Protein AF-A0A0W0WXF6-F1 (afdb_monomer)

Secondary structure (DSSP, 8-state):
--HHHHHHHHHHHHHHH-TT-HHHHHHHHHHHHHHHIIIIIIS---SHHHHHHHHHHHHHTTTGGG--EEHHHHHHHHHHHHHHHT-SSHHHHHHHHHHHHHHHHTGGGSEE-HHHHHHHHHHHHHHHHHHHHHHHT-HHHHHHHHHHHHHHHHHHHHHHTS-HHHHHHHHHHHHHHHHHHHHHTHHHHTTSHHHHHHHHHHHHHHHHHHHHTTHHHHHHHHHHTTTS---------HHHHHHHHHHHHHHHTTSS----------

Radius of gyration: 34.68 Å; Cα contacts (8 Å, |Δi|>4): 228; chains: 1; bounding box: 53×99×107 Å

Nearest PDB structures (foldseek):
  6r01-assembly1_A  TM=5.038E-01  e=4.519E+00  Streptomyces lividans 1326
  6qyb-assembly1_A  TM=5.119E-01  e=8.122E+00  Streptomyces lividans 1326

Structure (mmCIF, N/CA/C/O backbone):
data_AF-A0A0W0WXF6-F1
#
_entry.id   AF-A0A0W0WXF6-F1
#
loop_
_atom_site.group_PDB
_atom_site.id
_atom_site.type_symbol
_atom_site.label_atom_id
_atom_site.label_alt_id
_atom_site.label_comp_id
_atom_site.label_asym_id
_atom_site.label_entity_id
_atom_site.label_seq_id
_atom_site.pdbx_PDB_ins_code
_atom_site.Cartn_x
_atom_site.Cartn_y
_atom_site.Cartn_z
_atom_site.occupancy
_atom_site.B_iso_or_equiv
_atom_site.auth_seq_id
_atom_site.auth_comp_id
_atom_site.auth_asym_id
_atom_site.auth_atom_id
_atom_site.pdbx_PDB_model_num
ATOM 1 N N . MET A 1 1 ? -0.697 -18.182 -9.211 1.00 51.19 1 MET A N 1
ATOM 2 C CA . MET A 1 1 ? 0.167 -17.028 -9.551 1.00 51.19 1 MET A CA 1
ATOM 3 C C . MET A 1 1 ? 1.591 -17.537 -9.704 1.00 51.19 1 MET A C 1
ATOM 5 O O . MET A 1 1 ? 1.958 -18.431 -8.949 1.00 51.19 1 MET A O 1
ATOM 9 N N . SER A 1 2 ? 2.362 -17.043 -10.679 1.00 68.75 2 SER A N 1
ATOM 10 C CA . SER A 1 2 ? 3.790 -17.381 -10.789 1.00 68.75 2 SER A CA 1
ATOM 11 C C . SER A 1 2 ? 4.546 -16.851 -9.564 1.00 68.75 2 SER A C 1
ATOM 13 O O . SER A 1 2 ? 4.161 -15.825 -9.001 1.00 68.75 2 SER A O 1
ATOM 15 N N . ASN A 1 3 ? 5.615 -17.534 -9.141 1.00 86.31 3 ASN A N 1
ATOM 16 C CA . ASN A 1 3 ? 6.410 -17.105 -7.982 1.00 86.31 3 ASN A CA 1
ATOM 17 C C . ASN A 1 3 ? 6.944 -15.665 -8.161 1.00 86.31 3 ASN A C 1
ATOM 19 O O . ASN A 1 3 ? 6.879 -14.854 -7.246 1.00 86.31 3 ASN A O 1
ATOM 23 N N . LEU A 1 4 ? 7.340 -15.306 -9.387 1.00 92.25 4 LEU A N 1
ATOM 24 C CA . LEU A 1 4 ? 7.800 -13.960 -9.748 1.00 92.25 4 LEU A CA 1
ATOM 25 C C . LEU A 1 4 ? 6.736 -12.870 -9.552 1.00 92.25 4 LEU A C 1
ATOM 27 O O . LEU A 1 4 ? 7.051 -11.794 -9.049 1.00 92.25 4 LEU A O 1
ATOM 31 N N . ALA A 1 5 ? 5.479 -13.137 -9.920 1.00 90.88 5 ALA A N 1
ATOM 32 C CA . ALA A 1 5 ? 4.394 -12.171 -9.747 1.00 90.88 5 ALA A CA 1
ATOM 33 C C . ALA A 1 5 ? 4.135 -11.877 -8.260 1.00 90.88 5 ALA A C 1
ATOM 35 O O . ALA A 1 5 ? 3.933 -10.729 -7.860 1.00 90.88 5 ALA A O 1
ATOM 36 N N . TYR A 1 6 ? 4.187 -12.920 -7.429 1.00 89.44 6 TYR A N 1
ATOM 37 C CA . TYR A 1 6 ? 4.045 -12.785 -5.984 1.00 89.44 6 TYR A CA 1
ATOM 38 C C . TYR A 1 6 ? 5.219 -12.016 -5.360 1.00 89.44 6 TYR A C 1
ATOM 40 O O . TYR A 1 6 ? 4.990 -11.070 -4.608 1.00 89.44 6 TYR A O 1
ATOM 48 N N . GLU A 1 7 ? 6.460 -12.376 -5.709 1.00 92.44 7 GLU A N 1
ATOM 49 C CA . GLU A 1 7 ? 7.675 -11.698 -5.233 1.00 92.44 7 GLU A CA 1
ATOM 50 C C . GLU A 1 7 ? 7.675 -10.208 -5.596 1.00 92.44 7 GLU A C 1
ATOM 52 O O . GLU A 1 7 ? 7.939 -9.361 -4.741 1.00 92.44 7 GLU A O 1
ATOM 57 N N . PHE A 1 8 ? 7.319 -9.874 -6.839 1.00 95.69 8 PHE A N 1
ATOM 58 C CA . PHE A 1 8 ? 7.225 -8.487 -7.285 1.00 95.69 8 PHE A CA 1
ATOM 59 C C . PHE A 1 8 ? 6.164 -7.706 -6.515 1.00 95.69 8 PHE A C 1
ATOM 61 O O . PHE A 1 8 ? 6.446 -6.619 -6.013 1.00 95.69 8 PHE A O 1
ATOM 68 N N . ARG A 1 9 ? 4.953 -8.260 -6.383 1.00 93.44 9 ARG A N 1
ATOM 69 C CA . ARG A 1 9 ? 3.866 -7.597 -5.654 1.00 93.44 9 ARG A CA 1
ATOM 70 C C . ARG A 1 9 ? 4.252 -7.331 -4.197 1.00 93.44 9 ARG A C 1
ATOM 72 O O . ARG A 1 9 ? 4.035 -6.224 -3.715 1.00 93.44 9 ARG A O 1
ATOM 79 N N . GLN A 1 10 ? 4.835 -8.318 -3.519 1.00 91.25 10 GLN A N 1
ATOM 80 C CA . GLN A 1 10 ? 5.312 -8.188 -2.139 1.00 91.25 10 GLN A CA 1
ATOM 81 C C . GLN A 1 10 ? 6.358 -7.078 -2.011 1.00 91.25 10 GLN A C 1
ATOM 83 O O . GLN A 1 10 ? 6.214 -6.186 -1.176 1.00 91.25 10 GLN A O 1
ATOM 88 N N . ALA A 1 11 ? 7.378 -7.090 -2.873 1.00 95.06 11 ALA A N 1
ATOM 89 C CA . ALA A 1 11 ? 8.429 -6.080 -2.850 1.00 95.06 11 ALA A CA 1
ATOM 90 C C . ALA A 1 11 ? 7.882 -4.671 -3.134 1.00 95.06 11 ALA A C 1
ATOM 92 O O . ALA A 1 11 ? 8.286 -3.707 -2.485 1.00 95.06 11 ALA A O 1
ATOM 93 N N . LEU A 1 12 ? 6.920 -4.555 -4.055 1.00 95.50 12 LEU A N 1
ATOM 94 C CA . LEU A 1 12 ? 6.242 -3.297 -4.351 1.00 95.50 12 LEU A CA 1
ATOM 95 C C . LEU A 1 12 ? 5.443 -2.791 -3.147 1.00 95.50 12 LEU A C 1
ATOM 97 O O . LEU A 1 12 ? 5.572 -1.626 -2.794 1.00 95.50 12 LEU A O 1
ATOM 101 N N . GLN A 1 13 ? 4.656 -3.643 -2.488 1.00 91.69 13 GLN A N 1
ATOM 102 C CA . GLN A 1 13 ? 3.896 -3.244 -1.298 1.00 91.69 13 GLN A CA 1
ATOM 103 C C . GLN A 1 13 ? 4.816 -2.802 -0.151 1.00 91.69 13 GLN A C 1
ATOM 105 O O . GLN A 1 13 ? 4.539 -1.791 0.492 1.00 91.69 13 GLN A O 1
ATOM 110 N N . SER A 1 14 ? 5.933 -3.502 0.073 1.00 90.81 14 SER A N 1
ATOM 111 C CA . SER A 1 14 ? 6.938 -3.102 1.067 1.00 90.81 14 SER A CA 1
ATOM 112 C C . SER A 1 14 ? 7.573 -1.753 0.728 1.00 90.81 14 SER A C 1
ATOM 114 O O . SER A 1 14 ? 7.711 -0.901 1.602 1.00 90.81 14 SER A O 1
ATOM 116 N N . TYR A 1 15 ? 7.913 -1.522 -0.543 1.00 94.62 15 TYR A N 1
ATOM 117 C CA . TYR A 1 15 ? 8.421 -0.228 -0.999 1.00 94.62 15 TYR A CA 1
ATOM 118 C C . TYR A 1 15 ? 7.406 0.896 -0.809 1.00 94.62 15 TYR A C 1
ATOM 120 O O . TYR A 1 15 ? 7.766 1.942 -0.287 1.00 94.62 15 TYR A O 1
ATOM 128 N N . LEU A 1 16 ? 6.145 0.690 -1.191 1.00 91.75 16 LEU A N 1
ATOM 129 C CA . LEU A 1 16 ? 5.116 1.723 -1.059 1.00 91.75 16 LEU A CA 1
ATOM 130 C C . LEU A 1 16 ? 4.811 2.056 0.410 1.00 91.75 16 LEU A C 1
ATOM 132 O O . LEU A 1 16 ? 4.449 3.188 0.709 1.00 91.75 16 LEU A O 1
ATOM 136 N N . ARG A 1 17 ? 5.013 1.103 1.327 1.00 85.81 17 ARG A N 1
ATOM 137 C CA . ARG A 1 17 ? 4.887 1.334 2.771 1.00 85.81 17 ARG A CA 1
ATOM 138 C C . ARG A 1 17 ? 5.973 2.252 3.324 1.00 85.81 17 ARG A C 1
ATOM 140 O O . ARG A 1 17 ? 5.673 3.158 4.092 1.00 85.81 17 ARG A O 1
ATOM 147 N N . ASP A 1 18 ? 7.230 1.990 2.979 1.00 88.00 18 ASP A N 1
ATOM 148 C CA . ASP A 1 18 ? 8.355 2.843 3.363 1.00 88.00 18 ASP A CA 1
ATOM 149 C C . ASP A 1 18 ? 9.327 2.974 2.193 1.00 88.00 18 ASP A C 1
ATOM 151 O O . ASP A 1 18 ? 10.256 2.177 2.009 1.00 88.00 18 ASP A O 1
ATOM 155 N N . MET A 1 19 ? 9.091 4.023 1.405 1.00 89.19 19 MET A N 1
ATOM 156 C CA . MET A 1 19 ? 9.868 4.336 0.211 1.00 89.19 19 MET A CA 1
ATOM 157 C C . MET A 1 19 ? 11.286 4.810 0.540 1.00 89.19 19 MET A C 1
ATOM 159 O O . MET A 1 19 ? 12.140 4.797 -0.345 1.00 89.19 19 MET A O 1
ATOM 163 N N . ASN A 1 20 ? 11.556 5.230 1.781 1.00 88.94 20 ASN A N 1
ATOM 164 C CA . ASN A 1 20 ? 12.865 5.729 2.208 1.00 88.94 20 ASN A CA 1
ATOM 165 C C . ASN A 1 20 ? 13.765 4.610 2.747 1.00 88.94 20 ASN A C 1
ATOM 167 O O . ASN A 1 20 ? 14.987 4.774 2.840 1.00 88.94 20 ASN A O 1
ATOM 171 N N . GLN A 1 21 ? 13.189 3.452 3.073 1.00 92.81 21 GLN A N 1
ATOM 172 C CA . GLN A 1 21 ? 13.944 2.291 3.510 1.00 92.81 21 GLN A CA 1
ATOM 173 C C . GLN A 1 21 ? 14.720 1.673 2.337 1.00 92.81 21 GLN A C 1
ATOM 175 O O . GLN A 1 21 ? 14.163 1.052 1.430 1.00 92.81 21 GLN A O 1
ATOM 180 N N . LYS A 1 22 ? 16.054 1.789 2.395 1.00 93.38 22 LYS A N 1
ATOM 181 C CA . LYS A 1 22 ? 16.974 1.280 1.360 1.00 93.38 22 LYS A CA 1
ATOM 182 C C . LYS A 1 22 ? 16.784 -0.206 1.043 1.00 93.38 22 LYS A C 1
ATOM 184 O O . LYS A 1 22 ? 16.963 -0.614 -0.100 1.00 93.38 22 LYS A O 1
ATOM 189 N N . GLU A 1 23 ? 16.431 -1.012 2.042 1.00 94.81 23 GLU A N 1
ATOM 190 C CA . GLU A 1 23 ? 16.190 -2.443 1.838 1.00 94.81 23 GLU A CA 1
ATOM 191 C C . GLU A 1 23 ? 14.946 -2.690 0.971 1.00 94.81 23 GLU A C 1
ATOM 193 O O . GLU A 1 23 ? 15.008 -3.499 0.050 1.00 94.81 23 GLU A O 1
ATOM 198 N N . ASN A 1 24 ? 13.860 -1.936 1.169 1.00 94.19 24 ASN A N 1
ATOM 199 C CA . ASN A 1 24 ? 12.648 -2.078 0.357 1.00 94.19 24 ASN A CA 1
ATOM 200 C C . ASN A 1 24 ? 12.903 -1.658 -1.095 1.00 94.19 24 ASN A C 1
ATOM 202 O O . ASN A 1 24 ? 12.497 -2.356 -2.023 1.00 94.19 24 ASN A O 1
ATOM 206 N N . GLN A 1 25 ? 13.648 -0.564 -1.297 1.00 95.12 25 GLN A N 1
ATOM 207 C CA . GLN A 1 25 ? 14.102 -0.142 -2.627 1.00 95.12 25 GLN A CA 1
ATOM 208 C C . GLN A 1 25 ? 14.910 -1.249 -3.317 1.00 95.12 25 GLN A C 1
ATOM 210 O O . GLN A 1 25 ? 14.639 -1.602 -4.464 1.00 95.12 25 GLN A O 1
ATOM 215 N N . ARG A 1 26 ? 15.879 -1.837 -2.606 1.00 95.75 26 ARG A N 1
ATOM 216 C CA . ARG A 1 26 ? 16.721 -2.921 -3.123 1.00 95.75 26 ARG A CA 1
ATOM 217 C C . ARG A 1 26 ? 15.902 -4.164 -3.477 1.00 95.75 26 ARG A C 1
ATOM 219 O O . ARG A 1 26 ? 16.138 -4.760 -4.527 1.00 95.75 26 ARG A O 1
ATOM 226 N N . GLN A 1 27 ? 14.961 -4.567 -2.625 1.00 96.56 27 GLN A N 1
ATOM 227 C CA . GLN A 1 27 ? 14.102 -5.725 -2.882 1.00 96.56 27 GLN A CA 1
ATOM 228 C C . GLN A 1 27 ? 13.201 -5.502 -4.095 1.00 96.56 27 GLN A C 1
ATOM 230 O O . GLN A 1 27 ? 13.069 -6.402 -4.924 1.00 96.56 27 GLN A O 1
ATOM 235 N N . LEU A 1 28 ? 12.646 -4.298 -4.245 1.00 97.31 28 LEU A N 1
ATOM 236 C CA . LEU A 1 28 ? 11.841 -3.941 -5.408 1.00 97.31 28 LEU A CA 1
ATOM 237 C C . LEU A 1 28 ? 12.662 -3.972 -6.699 1.00 97.31 28 LEU A C 1
ATOM 239 O O . LEU A 1 28 ? 12.211 -4.549 -7.688 1.00 97.31 28 LEU A O 1
ATOM 243 N N . VAL A 1 29 ? 13.878 -3.420 -6.690 1.00 97.25 29 VAL A N 1
ATOM 244 C CA . VAL A 1 29 ? 14.800 -3.482 -7.838 1.00 97.25 29 VAL A CA 1
ATOM 245 C C . VAL A 1 29 ? 15.117 -4.928 -8.201 1.00 97.25 29 VAL A C 1
ATOM 247 O O . VAL A 1 29 ? 15.006 -5.306 -9.366 1.00 97.25 29 VAL A O 1
ATOM 250 N N . LEU A 1 30 ? 15.445 -5.763 -7.212 1.00 96.88 30 LEU A N 1
ATOM 251 C CA . LEU A 1 30 ? 15.755 -7.174 -7.436 1.00 96.88 30 LEU A CA 1
ATOM 252 C C . LEU A 1 30 ? 14.561 -7.935 -8.027 1.00 96.88 30 LEU A C 1
ATOM 254 O O . LEU A 1 30 ? 14.724 -8.657 -9.009 1.00 96.88 30 LEU A O 1
ATOM 258 N N . ALA A 1 31 ? 13.367 -7.774 -7.454 1.00 96.81 31 ALA A N 1
ATOM 259 C CA . ALA A 1 31 ? 12.165 -8.449 -7.935 1.00 96.81 31 ALA A CA 1
ATOM 260 C C . ALA A 1 31 ? 11.775 -7.984 -9.349 1.00 96.81 31 ALA A C 1
ATOM 262 O O . ALA A 1 31 ? 11.399 -8.797 -10.192 1.00 96.81 31 ALA A O 1
ATOM 263 N N . SER A 1 32 ? 11.934 -6.690 -9.636 1.00 96.44 32 SER A N 1
ATOM 264 C CA . SER A 1 32 ? 11.698 -6.119 -10.968 1.00 96.44 32 SER A CA 1
ATOM 265 C C . SER A 1 32 ? 12.706 -6.642 -11.996 1.00 96.44 32 SER A C 1
ATOM 267 O O . SER A 1 32 ? 12.325 -7.006 -13.107 1.00 96.44 32 SER A O 1
ATOM 269 N N . TYR A 1 33 ? 13.986 -6.741 -11.620 1.00 96.25 33 TYR A N 1
ATOM 270 C CA . TYR A 1 33 ? 15.028 -7.298 -12.480 1.00 96.25 33 TYR A CA 1
ATOM 271 C C . TYR A 1 33 ? 14.800 -8.782 -12.781 1.00 96.25 33 TYR A C 1
ATOM 273 O O . TYR A 1 33 ? 14.971 -9.189 -13.922 1.00 96.25 33 TYR A O 1
ATOM 281 N N . ARG A 1 34 ? 14.352 -9.589 -11.811 1.00 96.06 34 ARG A N 1
ATOM 282 C CA . ARG A 1 34 ? 14.053 -11.017 -12.041 1.00 96.06 34 ARG A CA 1
ATOM 283 C C . ARG A 1 34 ? 12.992 -11.244 -13.117 1.00 96.06 34 ARG A C 1
ATOM 285 O O . ARG A 1 34 ? 13.086 -12.206 -13.870 1.00 96.06 34 ARG A O 1
ATOM 292 N N . ILE A 1 35 ? 11.999 -10.357 -13.213 1.00 94.88 35 ILE A N 1
ATOM 293 C CA . ILE A 1 35 ? 11.007 -10.405 -14.296 1.00 94.88 35 ILE A CA 1
ATOM 294 C C . ILE A 1 35 ? 11.687 -10.168 -15.651 1.00 94.88 35 ILE A C 1
ATOM 296 O O . ILE A 1 35 ? 11.424 -10.893 -16.607 1.00 94.88 35 ILE A O 1
ATOM 300 N N . TYR A 1 36 ? 12.573 -9.175 -15.732 1.00 93.38 36 TYR A N 1
ATOM 301 C CA . TYR A 1 36 ? 13.342 -8.906 -16.946 1.00 93.38 36 TYR A CA 1
ATOM 302 C C . TYR A 1 36 ? 14.275 -10.073 -17.303 1.00 93.38 36 TYR A C 1
ATOM 304 O O . TYR A 1 36 ? 14.280 -10.529 -18.442 1.00 93.38 36 TYR A O 1
ATOM 312 N N . GLU A 1 37 ? 15.032 -10.584 -16.331 1.00 94.44 37 GLU A N 1
ATOM 313 C CA . GLU A 1 37 ? 15.946 -11.720 -16.488 1.00 94.44 37 GLU A CA 1
ATOM 314 C C . GLU A 1 37 ? 15.213 -12.957 -17.020 1.00 94.44 37 GLU A C 1
ATOM 316 O O . GLU A 1 37 ? 15.687 -13.592 -17.962 1.00 94.44 37 GLU A O 1
ATOM 321 N N . GLU A 1 38 ? 14.022 -13.256 -16.501 1.00 94.06 38 GLU A N 1
ATOM 322 C CA . GLU A 1 38 ? 13.234 -14.401 -16.954 1.00 94.06 38 GLU A CA 1
ATOM 323 C C . GLU A 1 38 ? 12.883 -14.322 -18.447 1.00 94.06 38 GLU A C 1
ATOM 325 O O . GLU A 1 38 ? 13.094 -15.277 -19.195 1.00 94.06 38 GLU A O 1
ATOM 330 N N . PHE A 1 39 ? 12.384 -13.183 -18.920 1.00 92.62 39 PHE A N 1
ATOM 331 C CA . PHE A 1 39 ? 11.933 -13.086 -20.309 1.00 92.62 39 PHE A CA 1
ATOM 332 C C . PHE A 1 39 ? 13.064 -12.759 -21.286 1.00 92.62 39 PHE A C 1
ATOM 334 O O . PHE A 1 39 ? 13.138 -13.337 -22.369 1.00 92.62 39 PHE A O 1
ATOM 341 N N . VAL A 1 40 ? 13.982 -11.873 -20.915 1.00 90.56 40 VAL A N 1
ATOM 342 C CA . VAL A 1 40 ? 15.020 -11.396 -21.836 1.00 90.56 40 VAL A CA 1
ATOM 343 C C . VAL A 1 40 ? 16.243 -12.304 -21.836 1.00 90.56 40 VAL A C 1
ATOM 345 O O . VAL A 1 40 ? 16.784 -12.609 -22.898 1.00 90.56 40 VAL A O 1
ATOM 348 N N . ILE A 1 41 ? 16.672 -12.781 -20.665 1.00 88.44 41 ILE A N 1
ATOM 349 C CA . ILE A 1 41 ? 17.897 -13.581 -20.535 1.00 88.44 41 ILE A CA 1
ATOM 350 C C . ILE A 1 41 ? 17.574 -15.071 -20.672 1.00 88.44 41 ILE A C 1
ATOM 352 O O . ILE A 1 41 ? 18.140 -15.739 -21.541 1.00 88.44 41 ILE A O 1
ATOM 356 N N . ASN A 1 42 ? 16.639 -15.596 -19.873 1.00 92.12 42 ASN A N 1
ATOM 357 C CA . ASN A 1 42 ? 16.361 -17.037 -19.853 1.00 92.12 42 ASN A CA 1
ATOM 358 C C . ASN A 1 42 ? 15.609 -17.492 -21.111 1.00 92.12 42 ASN A C 1
ATOM 360 O O . ASN A 1 42 ? 15.971 -18.503 -21.717 1.00 92.12 42 ASN A O 1
ATOM 364 N N . GLN A 1 43 ? 14.604 -16.726 -21.543 1.00 90.38 43 GLN A N 1
ATOM 365 C CA . GLN A 1 43 ? 13.821 -17.030 -22.748 1.00 90.38 43 GLN A CA 1
ATOM 366 C C . GLN A 1 43 ? 14.405 -16.419 -24.033 1.00 90.38 43 GLN A C 1
ATOM 368 O O . GLN A 1 43 ? 13.894 -16.684 -25.120 1.00 90.38 43 GLN A O 1
ATOM 373 N N . LYS A 1 44 ? 15.516 -15.672 -23.929 1.00 90.38 44 LYS A N 1
ATOM 374 C CA . LYS A 1 44 ? 16.262 -15.077 -25.055 1.00 90.38 44 LYS A CA 1
ATOM 375 C C . LYS A 1 44 ? 15.416 -14.166 -25.954 1.00 90.38 44 LYS A C 1
ATOM 377 O O . LYS A 1 44 ? 15.676 -14.069 -27.155 1.00 90.38 44 LYS A O 1
ATOM 382 N N . LEU A 1 45 ? 14.414 -13.500 -25.385 1.00 90.25 45 LEU A N 1
ATOM 383 C CA . LEU A 1 45 ? 13.579 -12.538 -26.098 1.00 90.25 45 LEU A CA 1
ATOM 384 C C . LEU A 1 45 ? 14.313 -11.194 -26.149 1.00 90.25 45 LEU A C 1
ATOM 386 O O . LEU A 1 45 ? 14.372 -10.473 -25.158 1.00 90.25 45 LEU A O 1
ATOM 390 N N . THR A 1 46 ? 14.929 -10.874 -27.286 1.00 81.81 46 THR A N 1
ATOM 391 C CA . THR A 1 46 ? 15.815 -9.703 -27.413 1.00 81.81 46 THR A CA 1
ATOM 392 C C . THR A 1 46 ? 15.129 -8.467 -27.985 1.00 81.81 46 THR A C 1
ATOM 394 O O . THR A 1 46 ? 15.641 -7.362 -27.807 1.00 81.81 46 THR A O 1
ATOM 397 N N . GLN A 1 47 ? 13.981 -8.618 -28.653 1.00 87.81 47 GLN A N 1
ATOM 398 C CA . GLN A 1 47 ? 13.202 -7.487 -29.156 1.00 87.81 47 GLN A CA 1
ATOM 399 C C . GLN A 1 47 ? 12.118 -7.087 -28.158 1.00 87.81 47 GLN A C 1
ATOM 401 O O . GLN A 1 47 ? 11.473 -7.939 -27.548 1.00 87.81 47 GLN A O 1
ATOM 406 N N . ALA A 1 48 ? 11.894 -5.778 -28.018 1.00 84.44 48 ALA A N 1
ATOM 407 C CA . ALA A 1 48 ? 10.874 -5.240 -27.119 1.00 84.44 48 ALA A CA 1
ATOM 408 C C . ALA A 1 48 ? 9.479 -5.805 -27.420 1.00 84.44 48 ALA A C 1
ATOM 410 O O . ALA A 1 48 ? 8.758 -6.162 -26.491 1.00 84.44 48 ALA A O 1
ATOM 411 N N . ASP A 1 49 ? 9.143 -5.965 -28.700 1.00 89.06 49 ASP A N 1
ATOM 412 C CA . ASP A 1 49 ? 7.856 -6.513 -29.136 1.00 89.06 49 ASP A CA 1
ATOM 413 C C . ASP A 1 49 ? 7.642 -7.970 -28.682 1.00 89.06 49 ASP A C 1
ATOM 415 O O . ASP A 1 49 ? 6.500 -8.397 -28.513 1.00 89.06 49 ASP A O 1
ATOM 419 N N . ASP A 1 50 ? 8.723 -8.707 -28.401 1.00 88.31 50 ASP A N 1
ATOM 420 C CA . ASP A 1 50 ? 8.665 -10.097 -27.950 1.00 88.31 50 ASP A CA 1
ATOM 421 C C . ASP A 1 50 ? 8.514 -10.206 -26.424 1.00 88.31 50 ASP A C 1
ATOM 423 O O . ASP A 1 50 ? 7.678 -10.964 -25.924 1.00 88.31 50 ASP A O 1
ATOM 427 N N . PHE A 1 51 ? 9.319 -9.459 -25.654 1.00 90.19 51 PHE A N 1
ATOM 428 C CA . PHE A 1 51 ? 9.335 -9.593 -24.191 1.00 90.19 51 PHE A CA 1
ATOM 429 C C . PHE A 1 51 ? 8.326 -8.690 -23.473 1.00 90.19 51 PHE A C 1
ATOM 431 O O . PHE A 1 51 ? 7.858 -9.039 -22.388 1.00 90.19 51 PHE A O 1
ATOM 438 N N . TRP A 1 52 ? 7.955 -7.539 -24.044 1.00 92.06 52 TRP A N 1
ATOM 439 C CA . TRP A 1 52 ? 7.058 -6.582 -23.390 1.00 92.06 52 TRP A CA 1
ATOM 440 C C . TRP A 1 52 ? 5.661 -7.157 -23.111 1.00 92.06 52 TRP A C 1
ATOM 442 O O . TRP A 1 52 ? 5.199 -7.033 -21.972 1.00 92.06 52 TRP A O 1
ATOM 452 N N . PRO A 1 53 ? 5.005 -7.867 -24.057 1.00 93.56 53 PRO A N 1
ATOM 453 C CA . PRO A 1 53 ? 3.722 -8.513 -23.784 1.00 93.56 53 PRO A CA 1
ATOM 454 C C . PRO A 1 53 ? 3.816 -9.575 -22.684 1.00 93.56 53 PRO A C 1
ATOM 456 O O . PRO A 1 53 ? 2.871 -9.750 -21.921 1.00 93.56 53 PRO A O 1
ATOM 459 N N . LYS A 1 54 ? 4.960 -10.261 -22.563 1.00 92.69 54 LYS A N 1
ATOM 460 C CA . LYS A 1 54 ? 5.183 -11.292 -21.540 1.00 92.69 54 LYS A CA 1
ATOM 461 C C . LYS A 1 54 ? 5.364 -10.707 -20.144 1.00 92.69 54 LYS A C 1
ATOM 463 O O . LYS A 1 54 ? 4.765 -11.204 -19.190 1.00 92.69 54 LYS A O 1
ATOM 468 N N . ILE A 1 55 ? 6.108 -9.605 -20.032 1.00 93.19 55 ILE A N 1
ATOM 469 C CA . ILE A 1 55 ? 6.176 -8.823 -18.792 1.00 93.19 55 ILE A CA 1
ATOM 470 C C . ILE A 1 55 ? 4.776 -8.320 -18.421 1.00 93.19 55 ILE A C 1
ATOM 472 O O . ILE A 1 55 ? 4.363 -8.458 -17.271 1.00 93.19 55 ILE A O 1
ATOM 476 N N . GLN A 1 56 ? 4.023 -7.792 -19.389 1.00 93.56 56 GLN A N 1
ATOM 477 C CA . GLN A 1 56 ? 2.664 -7.308 -19.159 1.00 93.56 56 GLN A CA 1
ATOM 478 C C . GLN A 1 56 ? 1.730 -8.419 -18.664 1.00 93.56 56 GLN A C 1
ATOM 480 O O . GLN A 1 56 ? 1.026 -8.214 -17.680 1.00 93.56 56 GLN A O 1
ATOM 485 N N . GLU A 1 57 ? 1.745 -9.588 -19.305 1.00 92.56 57 GLU A N 1
ATOM 486 C CA . GLU A 1 57 ? 0.969 -10.773 -18.915 1.00 92.56 57 GLU A CA 1
ATOM 487 C C . GLU A 1 57 ? 1.289 -11.200 -17.471 1.00 92.56 57 GLU A C 1
ATOM 489 O O . GLU A 1 57 ? 0.384 -11.437 -16.668 1.00 92.56 57 GLU A O 1
ATOM 494 N N . LEU A 1 58 ? 2.575 -11.218 -17.096 1.00 94.19 58 LEU A N 1
ATOM 495 C CA . LEU A 1 58 ? 2.992 -11.515 -15.723 1.00 94.19 58 LEU A CA 1
ATOM 496 C C . LEU A 1 58 ? 2.461 -10.469 -14.735 1.00 94.19 58 LEU A C 1
ATOM 498 O O . LEU A 1 58 ? 1.912 -10.835 -13.694 1.00 94.19 58 LEU A O 1
ATOM 502 N N . LEU A 1 59 ? 2.594 -9.181 -15.063 1.00 93.06 59 LEU A N 1
ATOM 503 C CA . LEU A 1 59 ? 2.159 -8.077 -14.206 1.00 93.06 59 LEU A CA 1
ATOM 504 C C . LEU A 1 59 ? 0.632 -7.983 -14.070 1.00 93.06 59 LEU A C 1
ATOM 506 O O . LEU A 1 59 ? 0.149 -7.621 -12.997 1.00 93.06 59 LEU A O 1
ATOM 510 N N . GLN A 1 60 ? -0.142 -8.384 -15.085 1.00 90.62 60 GLN A N 1
ATOM 511 C CA . GLN A 1 60 ? -1.594 -8.572 -14.947 1.00 90.62 60 GLN A CA 1
ATOM 512 C C . GLN A 1 60 ? -1.910 -9.586 -13.837 1.00 90.62 60 GLN A C 1
ATOM 514 O O . GLN A 1 60 ? -2.800 -9.362 -13.016 1.00 90.62 60 GLN A O 1
ATOM 519 N N . GLY A 1 61 ? -1.115 -10.656 -13.736 1.00 87.69 61 GLY A N 1
ATOM 520 C CA . GLY A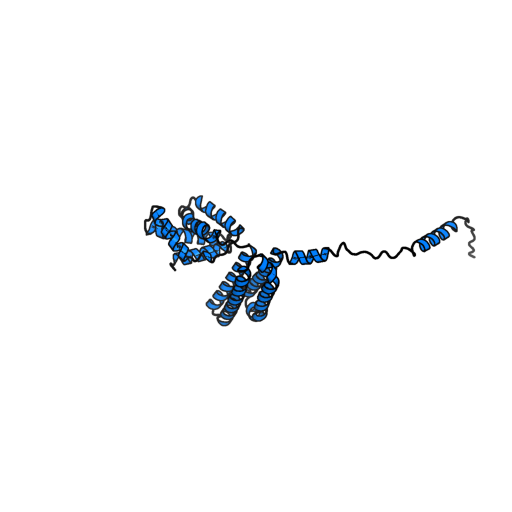 1 61 ? -1.208 -11.648 -12.664 1.00 87.69 61 GLY A CA 1
ATOM 521 C C . GLY A 1 61 ? -0.840 -11.132 -11.264 1.00 87.69 61 GLY A C 1
ATOM 522 O O . GLY A 1 61 ? -1.173 -11.787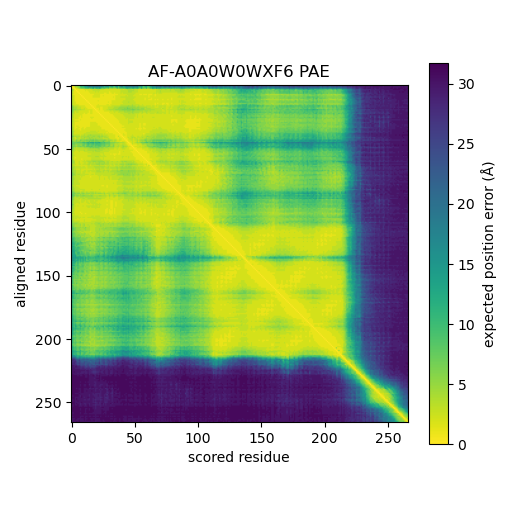 -10.276 1.00 87.69 61 GLY A O 1
ATOM 523 N N . CYS A 1 62 ? -0.204 -9.961 -11.145 1.00 89.31 62 CYS A N 1
ATOM 524 C CA . CYS A 1 62 ? 0.181 -9.361 -9.863 1.00 89.31 62 CYS A CA 1
ATOM 525 C C . CYS A 1 62 ? -0.979 -8.658 -9.140 1.00 89.31 62 CYS A C 1
ATOM 527 O O . CYS A 1 62 ? -0.774 -8.181 -8.027 1.00 89.31 62 CYS A O 1
ATOM 529 N N . SER A 1 63 ? -2.180 -8.564 -9.730 1.00 88.12 63 SER A N 1
ATOM 530 C CA . SER A 1 63 ? -3.362 -7.909 -9.127 1.00 88.12 63 SER A CA 1
ATOM 531 C C . SER A 1 63 ? -3.126 -6.446 -8.702 1.00 88.12 63 SER A C 1
ATOM 533 O O . SER A 1 63 ? -3.661 -5.986 -7.691 1.00 88.12 63 SER A O 1
ATOM 535 N N . LEU A 1 64 ? -2.281 -5.709 -9.431 1.00 90.44 64 LEU A N 1
ATOM 536 C CA . LEU A 1 64 ? -1.842 -4.351 -9.062 1.00 90.44 64 LEU A CA 1
ATOM 537 C C . LEU A 1 64 ? -2.991 -3.335 -8.962 1.00 90.44 64 LEU A C 1
ATOM 539 O O . LEU A 1 64 ? -2.860 -2.337 -8.265 1.00 90.44 64 LEU A O 1
ATOM 543 N N . GLU A 1 65 ? -4.132 -3.611 -9.597 1.00 88.12 65 GLU A N 1
ATOM 544 C CA . GLU A 1 65 ? -5.354 -2.791 -9.546 1.00 88.12 65 GLU A CA 1
ATOM 545 C C . GLU A 1 65 ? -5.924 -2.625 -8.132 1.00 88.12 65 GLU A C 1
ATOM 547 O O . GLU A 1 65 ? -6.633 -1.660 -7.851 1.00 88.12 65 GLU A O 1
ATOM 552 N N . SER A 1 66 ? -5.605 -3.551 -7.225 1.00 85.62 66 SER A N 1
ATOM 553 C CA . SER A 1 66 ? -6.037 -3.454 -5.834 1.00 85.62 66 SER A CA 1
ATOM 554 C C . SER A 1 66 ? -5.166 -2.507 -5.000 1.00 85.62 66 SER A C 1
ATOM 556 O O . SER A 1 66 ? -5.503 -2.255 -3.847 1.00 85.62 66 SER A O 1
ATOM 558 N N . ILE A 1 67 ? -4.013 -2.064 -5.514 1.00 88.94 67 ILE A N 1
ATOM 559 C CA . ILE A 1 67 ? -3.091 -1.187 -4.789 1.00 88.94 67 ILE A CA 1
ATOM 560 C C . ILE A 1 67 ? -3.528 0.252 -5.049 1.00 88.94 67 ILE A C 1
ATOM 562 O O . ILE A 1 67 ? -3.473 0.728 -6.180 1.00 88.94 67 ILE A O 1
ATOM 566 N N . LYS A 1 68 ? -3.985 0.923 -3.993 1.00 89.56 68 LYS A N 1
ATOM 567 C CA . LYS A 1 68 ? -4.378 2.333 -4.017 1.00 89.56 68 LYS A CA 1
ATOM 568 C C . LYS A 1 68 ? -3.195 3.182 -3.573 1.00 89.56 68 LYS A C 1
ATOM 570 O O . LYS A 1 68 ? -2.576 2.854 -2.566 1.00 89.56 68 LYS A O 1
ATOM 575 N N . VAL A 1 69 ? -2.879 4.227 -4.329 1.00 91.94 69 VAL A N 1
ATOM 576 C CA . VAL A 1 69 ? -1.701 5.075 -4.096 1.00 91.94 69 VAL A CA 1
ATOM 577 C C . VAL A 1 69 ? -2.072 6.545 -4.181 1.00 91.94 69 VAL A C 1
ATOM 579 O O . VAL A 1 69 ? -2.951 6.916 -4.956 1.00 91.94 69 VAL A O 1
ATOM 582 N N . SER A 1 70 ? -1.408 7.389 -3.402 1.00 92.50 70 SER A N 1
ATOM 583 C CA . SER A 1 70 ? -1.601 8.834 -3.490 1.00 92.50 70 SER A CA 1
ATOM 584 C C . SER A 1 70 ? -0.803 9.458 -4.635 1.00 92.50 70 SER A C 1
ATOM 586 O O . SER A 1 70 ? 0.160 8.879 -5.152 1.00 92.50 70 SER A O 1
ATOM 588 N N . ASP A 1 71 ? -1.161 10.690 -4.998 1.00 91.12 71 ASP A N 1
ATOM 589 C CA . ASP A 1 71 ? -0.381 11.491 -5.946 1.00 91.12 71 ASP A CA 1
ATOM 590 C C . ASP A 1 71 ? 1.065 11.717 -5.472 1.00 91.12 71 ASP A C 1
ATOM 592 O O . ASP A 1 71 ? 1.994 11.697 -6.281 1.00 91.12 71 ASP A O 1
ATOM 596 N N . ASP A 1 72 ? 1.286 11.915 -4.169 1.00 89.75 72 ASP A N 1
ATOM 597 C CA . ASP A 1 72 ? 2.629 12.098 -3.608 1.00 89.75 72 ASP A CA 1
ATOM 598 C C . ASP A 1 72 ? 3.468 10.824 -3.707 1.00 89.75 72 ASP A C 1
ATOM 600 O O . ASP A 1 72 ? 4.626 10.869 -4.139 1.00 89.75 72 ASP A O 1
ATOM 604 N N . THR A 1 73 ? 2.869 9.678 -3.393 1.00 92.06 73 THR A N 1
ATOM 605 C CA . THR A 1 73 ? 3.496 8.366 -3.558 1.00 92.06 73 THR A CA 1
ATOM 606 C C . THR A 1 73 ? 3.851 8.110 -5.020 1.00 92.06 73 THR A C 1
ATOM 608 O O . THR A 1 73 ? 4.980 7.715 -5.324 1.00 92.06 73 THR A O 1
ATOM 611 N N . LEU A 1 74 ? 2.949 8.422 -5.956 1.00 92.94 74 LEU A N 1
ATOM 612 C CA . LEU A 1 74 ? 3.223 8.313 -7.390 1.00 92.94 74 LEU A CA 1
ATOM 613 C C . LEU A 1 74 ? 4.360 9.235 -7.838 1.00 92.94 74 LEU A C 1
ATOM 615 O O . LEU A 1 74 ? 5.225 8.803 -8.603 1.00 92.94 74 LEU A O 1
ATOM 619 N N . ARG A 1 75 ? 4.414 10.477 -7.344 1.00 92.81 75 ARG A N 1
ATOM 620 C CA . ARG A 1 75 ? 5.525 11.399 -7.631 1.00 92.81 75 ARG A CA 1
ATOM 621 C C . ARG A 1 75 ? 6.863 10.834 -7.159 1.00 92.81 75 ARG A C 1
ATOM 623 O O . ARG A 1 75 ? 7.824 10.834 -7.932 1.00 92.81 75 ARG A O 1
ATOM 630 N N . ASN A 1 76 ? 6.924 10.322 -5.933 1.00 93.56 76 ASN A N 1
ATOM 631 C CA . ASN A 1 76 ? 8.139 9.728 -5.372 1.00 93.56 76 ASN A CA 1
ATOM 632 C C . ASN A 1 76 ? 8.570 8.479 -6.150 1.00 93.56 76 ASN A C 1
ATOM 634 O O . ASN A 1 76 ? 9.743 8.339 -6.505 1.00 93.56 76 ASN A O 1
ATOM 638 N N . MET A 1 77 ? 7.616 7.619 -6.505 1.00 94.94 77 MET A N 1
ATOM 639 C CA . MET A 1 77 ? 7.874 6.442 -7.327 1.00 94.94 77 MET A CA 1
ATOM 640 C C . MET A 1 77 ? 8.373 6.824 -8.726 1.00 94.94 77 MET A C 1
ATOM 642 O O . MET A 1 77 ? 9.316 6.216 -9.227 1.00 94.94 77 MET A O 1
ATOM 646 N N . ALA A 1 78 ? 7.812 7.862 -9.350 1.00 93.75 78 ALA A N 1
ATOM 647 C CA . ALA A 1 78 ? 8.277 8.357 -10.644 1.00 93.75 78 ALA A CA 1
ATOM 648 C C . ALA A 1 78 ? 9.722 8.878 -10.579 1.00 93.75 78 ALA A C 1
ATOM 650 O O . ALA A 1 78 ? 10.498 8.655 -11.510 1.00 93.75 78 ALA A O 1
ATOM 651 N N . VAL A 1 79 ? 10.106 9.550 -9.487 1.00 94.62 79 VAL A N 1
ATOM 652 C CA . VAL A 1 79 ? 11.499 9.965 -9.248 1.00 94.62 79 VAL A CA 1
ATOM 653 C C . VAL A 1 79 ? 12.406 8.745 -9.114 1.00 94.62 79 VAL A C 1
ATOM 655 O O . VAL A 1 79 ? 13.435 8.685 -9.785 1.00 94.62 79 VAL A O 1
ATOM 658 N N . PHE A 1 80 ? 12.009 7.756 -8.312 1.00 94.94 80 PHE A N 1
ATOM 659 C CA . PHE A 1 80 ? 12.765 6.517 -8.138 1.00 94.94 80 PHE A CA 1
ATOM 660 C C . PHE A 1 80 ? 12.956 5.773 -9.467 1.00 94.94 80 PHE A C 1
ATOM 662 O O . PHE A 1 80 ? 14.078 5.444 -9.835 1.00 94.94 80 PHE A O 1
ATOM 669 N N . ILE A 1 81 ? 11.890 5.611 -10.255 1.00 94.94 81 ILE A N 1
ATOM 670 C CA . ILE A 1 81 ? 11.928 4.996 -11.590 1.00 94.94 81 ILE A CA 1
ATOM 671 C C . ILE A 1 81 ? 12.917 5.720 -12.515 1.00 94.94 81 ILE A C 1
ATOM 673 O O . ILE A 1 81 ? 13.690 5.067 -13.214 1.00 94.94 81 ILE A O 1
ATOM 677 N N . ARG A 1 82 ? 12.945 7.061 -12.510 1.00 93.44 82 ARG A N 1
ATOM 678 C CA . ARG A 1 82 ? 13.923 7.832 -13.301 1.00 93.44 82 ARG A CA 1
ATOM 679 C C . ARG A 1 82 ? 15.357 7.570 -12.847 1.00 93.44 82 ARG A C 1
ATOM 681 O O . ARG A 1 82 ? 16.232 7.425 -13.693 1.00 93.44 82 ARG A O 1
ATOM 688 N N . GLN A 1 83 ? 15.601 7.466 -11.543 1.00 93.81 83 GLN A N 1
ATOM 689 C CA . GLN A 1 83 ? 16.936 7.162 -11.019 1.00 93.81 83 GLN A CA 1
ATOM 690 C C . GLN A 1 83 ? 17.446 5.796 -11.495 1.00 93.81 83 GLN A C 1
ATOM 692 O O . GLN A 1 83 ? 18.634 5.675 -11.783 1.00 93.81 83 GLN A O 1
ATOM 697 N N . LEU A 1 84 ? 16.565 4.800 -11.652 1.00 93.75 84 LEU A N 1
ATOM 698 C CA . LEU A 1 84 ? 16.944 3.491 -12.198 1.00 93.75 84 LEU A CA 1
ATOM 699 C C . LEU A 1 84 ? 17.515 3.615 -13.616 1.00 93.75 84 LEU A C 1
ATOM 701 O O . LEU A 1 84 ? 18.550 3.024 -13.901 1.00 93.75 84 LEU A O 1
ATOM 705 N N . THR A 1 85 ? 16.906 4.445 -14.473 1.00 90.88 85 THR A N 1
ATOM 706 C CA . THR A 1 85 ? 17.363 4.639 -15.867 1.00 90.88 85 THR A CA 1
ATOM 707 C C . THR A 1 85 ? 18.749 5.269 -15.994 1.00 90.88 85 THR A C 1
ATOM 709 O O . THR A 1 85 ? 19.359 5.193 -17.057 1.00 90.88 85 THR A O 1
ATOM 712 N N . TRP A 1 86 ? 19.245 5.904 -14.930 1.00 90.81 86 TRP A N 1
ATOM 713 C CA . TRP A 1 86 ? 20.565 6.537 -14.891 1.00 90.81 86 TRP A CA 1
ATOM 714 C C . TRP A 1 86 ? 21.598 5.711 -14.124 1.00 90.81 86 TRP A C 1
ATOM 716 O O . TRP A 1 86 ? 22.708 6.187 -13.897 1.00 90.81 86 TRP A O 1
ATOM 726 N N . SER A 1 87 ? 21.245 4.501 -13.691 1.00 93.12 87 SER A N 1
ATOM 727 C CA . SER A 1 87 ? 22.188 3.631 -13.001 1.00 93.12 87 SER A CA 1
ATOM 728 C C . SER A 1 87 ? 23.228 3.069 -13.968 1.00 93.12 87 SER A C 1
ATOM 730 O O . SER A 1 87 ? 22.887 2.604 -15.053 1.00 93.12 87 SER A O 1
ATOM 732 N N . GLU A 1 88 ? 24.492 3.071 -13.543 1.00 92.75 88 GLU A N 1
ATOM 733 C CA . GLU A 1 88 ? 25.591 2.394 -14.246 1.00 92.75 88 GLU A CA 1
ATOM 734 C C . GLU A 1 88 ? 25.556 0.866 -14.058 1.00 92.75 88 GLU A C 1
ATOM 736 O O . GLU A 1 88 ? 26.227 0.138 -14.783 1.00 92.75 88 GLU A O 1
ATOM 741 N N . ASP A 1 89 ? 24.785 0.366 -13.085 1.00 94.62 89 ASP A N 1
ATOM 742 C CA . ASP A 1 89 ? 24.557 -1.067 -12.912 1.00 94.62 89 ASP A CA 1
ATOM 743 C C . ASP A 1 89 ? 23.442 -1.518 -13.860 1.00 94.62 89 ASP A C 1
ATOM 745 O O . ASP A 1 89 ? 22.271 -1.170 -13.674 1.00 94.62 89 ASP A O 1
ATOM 749 N N . ASP A 1 90 ? 23.802 -2.332 -14.854 1.00 91.44 90 ASP A N 1
ATOM 750 C CA . ASP A 1 90 ? 22.866 -2.882 -15.835 1.00 91.44 90 ASP A CA 1
ATOM 751 C C . ASP A 1 90 ? 21.657 -3.552 -15.173 1.00 91.44 90 ASP A C 1
ATOM 753 O O . ASP A 1 90 ? 20.535 -3.388 -15.640 1.00 91.44 90 ASP A O 1
ATOM 757 N N . ARG A 1 91 ? 21.826 -4.274 -14.059 1.00 92.19 91 ARG A N 1
ATOM 758 C CA . ARG A 1 91 ? 20.696 -4.943 -13.391 1.00 92.19 91 ARG A CA 1
ATOM 759 C C . ARG A 1 91 ? 19.710 -3.932 -12.827 1.00 92.19 91 ARG A C 1
ATOM 761 O O . ARG A 1 91 ? 18.496 -4.108 -12.944 1.00 92.19 91 ARG A O 1
ATOM 768 N N . VAL A 1 92 ? 20.235 -2.864 -12.233 1.00 92.38 92 VAL A N 1
ATOM 769 C CA . VAL A 1 92 ? 19.430 -1.763 -11.699 1.00 92.38 92 VAL A CA 1
ATOM 770 C C . VAL A 1 92 ? 18.745 -1.019 -12.841 1.00 92.38 92 VAL A C 1
ATOM 772 O O . VAL A 1 92 ? 17.543 -0.775 -12.762 1.00 92.38 92 VAL A O 1
ATOM 775 N N . CYS A 1 93 ? 19.460 -0.741 -13.930 1.00 93.69 93 CYS A N 1
ATOM 776 C CA . CYS A 1 93 ? 18.900 -0.096 -15.112 1.00 93.69 93 CYS A CA 1
ATOM 777 C C . CYS A 1 93 ? 17.761 -0.925 -15.727 1.00 93.69 93 CYS A C 1
ATOM 779 O O . CYS A 1 93 ? 16.655 -0.419 -15.901 1.00 93.69 93 CYS A O 1
ATOM 781 N N . GLN A 1 94 ? 17.965 -2.227 -15.944 1.00 93.44 94 GLN A N 1
ATOM 782 C CA . GLN A 1 94 ? 16.958 -3.104 -16.552 1.00 93.44 94 GLN A CA 1
ATOM 783 C C . GLN A 1 94 ? 15.725 -3.337 -15.663 1.00 93.44 94 GLN A C 1
ATOM 785 O O . GLN A 1 94 ? 14.629 -3.602 -16.165 1.00 93.44 94 GLN A O 1
ATOM 790 N N . SER A 1 95 ? 15.856 -3.174 -14.342 1.00 94.19 95 SER A N 1
ATOM 791 C CA . SER A 1 95 ? 14.718 -3.234 -13.415 1.00 94.19 95 SER A CA 1
ATOM 792 C C . SER A 1 95 ? 13.632 -2.184 -13.722 1.00 94.19 95 SER A C 1
ATOM 794 O O . SER A 1 95 ? 12.455 -2.398 -13.413 1.00 94.19 95 SER A O 1
ATOM 796 N N . PHE A 1 96 ? 13.998 -1.095 -14.414 1.00 94.38 96 PHE A N 1
ATOM 797 C CA . PHE A 1 96 ? 13.082 -0.059 -14.890 1.00 94.38 96 PHE A CA 1
ATOM 798 C C . PHE A 1 96 ? 11.908 -0.621 -15.699 1.00 94.38 96 PHE A C 1
ATOM 800 O O . PHE A 1 96 ? 10.795 -0.130 -15.546 1.00 94.38 96 PHE A O 1
ATOM 807 N N . HIS A 1 97 ? 12.110 -1.636 -16.547 1.00 91.94 97 HIS A N 1
ATOM 808 C CA . HIS A 1 97 ? 11.081 -2.077 -17.496 1.00 91.94 97 HIS A CA 1
ATOM 809 C C . HIS A 1 97 ? 9.809 -2.579 -16.805 1.00 91.94 97 HIS A C 1
ATOM 811 O O . HIS A 1 97 ? 8.714 -2.084 -17.084 1.00 91.94 97 HIS A O 1
ATOM 817 N N . ALA A 1 98 ? 9.953 -3.520 -15.869 1.00 94.06 98 ALA A N 1
ATOM 818 C CA . ALA A 1 98 ? 8.821 -4.052 -15.117 1.00 94.06 98 ALA A CA 1
ATOM 819 C C . ALA A 1 98 ? 8.204 -2.978 -14.209 1.00 94.06 98 ALA A C 1
ATOM 821 O O . ALA A 1 98 ? 6.981 -2.830 -14.163 1.00 94.06 98 ALA A O 1
ATOM 822 N N . LEU A 1 99 ? 9.040 -2.180 -13.534 1.00 95.25 99 LEU A N 1
ATOM 823 C CA . LEU A 1 99 ? 8.560 -1.187 -12.578 1.00 95.25 99 LEU A CA 1
ATOM 824 C C . LEU A 1 99 ? 7.830 -0.016 -13.250 1.00 95.25 99 LEU A C 1
ATOM 826 O O . LEU A 1 99 ? 6.766 0.401 -12.793 1.00 95.25 99 LEU A O 1
ATOM 830 N N . ASN A 1 100 ? 8.360 0.488 -14.363 1.00 95.75 100 ASN A N 1
ATOM 831 C CA . ASN A 1 100 ? 7.728 1.542 -15.147 1.00 95.75 100 ASN A CA 1
ATOM 832 C C . ASN A 1 100 ? 6.424 1.054 -15.788 1.00 95.75 100 ASN A C 1
ATOM 834 O O . ASN A 1 100 ? 5.454 1.809 -15.856 1.00 95.75 100 ASN A O 1
ATOM 838 N N . MET A 1 101 ? 6.352 -0.211 -16.213 1.00 94.88 101 MET A N 1
ATOM 839 C CA . MET A 1 101 ? 5.096 -0.782 -16.696 1.00 94.88 101 MET A CA 1
ATOM 840 C C . MET A 1 101 ? 4.060 -0.884 -15.571 1.00 94.88 101 MET A C 1
ATOM 842 O O . MET A 1 101 ? 2.933 -0.429 -15.751 1.00 94.88 101 MET A O 1
ATOM 846 N N . ALA A 1 102 ? 4.450 -1.397 -14.397 1.00 95.31 102 ALA A N 1
ATOM 847 C CA . ALA A 1 102 ? 3.598 -1.449 -13.207 1.00 95.31 102 ALA A CA 1
ATOM 848 C C . ALA A 1 102 ? 3.020 -0.062 -12.860 1.00 95.31 102 ALA A C 1
ATOM 850 O O . ALA A 1 102 ? 1.808 0.100 -12.684 1.00 95.31 102 ALA A O 1
ATOM 851 N N . TYR A 1 103 ? 3.891 0.950 -12.843 1.00 95.38 103 TYR A N 1
ATOM 852 C CA . TYR A 1 103 ? 3.540 2.344 -12.595 1.00 95.38 103 TYR A CA 1
ATOM 853 C C . TYR A 1 103 ? 2.566 2.905 -13.642 1.00 95.38 103 TYR A C 1
ATOM 855 O O . TYR A 1 103 ? 1.490 3.396 -13.301 1.00 95.38 103 TYR A O 1
ATOM 863 N N . THR A 1 104 ? 2.922 2.821 -14.926 1.00 93.62 104 THR A N 1
ATOM 864 C CA . THR A 1 104 ? 2.163 3.469 -16.009 1.00 93.62 104 THR A CA 1
ATOM 865 C C . THR A 1 104 ? 0.830 2.787 -16.295 1.00 93.62 104 THR A C 1
ATOM 867 O O . THR A 1 104 ? -0.149 3.474 -16.576 1.00 93.62 104 THR A O 1
ATOM 870 N N . GLN A 1 105 ? 0.763 1.457 -16.222 1.00 93.38 105 GLN A N 1
ATOM 871 C CA . GLN A 1 105 ? -0.421 0.709 -16.644 1.00 93.38 105 GLN A CA 1
ATOM 872 C C . GLN A 1 105 ? -1.423 0.446 -15.523 1.00 93.38 105 GLN A C 1
ATOM 874 O O . GLN A 1 105 ? -2.609 0.303 -15.831 1.00 93.38 105 GLN A O 1
ATOM 879 N N . TRP A 1 106 ? -0.989 0.416 -14.260 1.00 94.31 106 TRP A N 1
ATOM 880 C CA . TRP A 1 106 ? -1.869 0.104 -13.130 1.00 94.31 106 TRP A CA 1
ATOM 881 C C . TRP A 1 106 ? -1.866 1.193 -12.068 1.00 94.31 106 TRP A C 1
ATOM 883 O O . TRP A 1 106 ? -2.902 1.817 -11.868 1.00 94.31 106 TRP A O 1
ATOM 893 N N . LEU A 1 107 ? -0.730 1.456 -11.415 1.00 93.50 107 LEU A N 1
ATOM 894 C CA . LEU A 1 107 ? -0.707 2.297 -10.208 1.00 93.50 107 LEU A CA 1
ATOM 895 C C . LEU A 1 107 ? -1.173 3.732 -10.480 1.00 93.50 107 LEU A C 1
ATOM 897 O O . LEU A 1 107 ? -1.975 4.268 -9.724 1.00 93.50 107 LEU A O 1
ATOM 901 N N . SER A 1 108 ? -0.766 4.321 -11.608 1.00 92.44 108 SER A N 1
ATOM 902 C CA . SER A 1 108 ? -1.186 5.672 -12.017 1.00 92.44 108 SER A CA 1
ATOM 903 C C . SER A 1 108 ? -2.696 5.822 -12.252 1.00 92.44 108 SER A C 1
ATOM 905 O O . SER A 1 108 ? -3.199 6.939 -12.326 1.00 92.44 108 SER A O 1
ATOM 907 N N . LYS A 1 109 ? -3.426 4.706 -12.379 1.00 91.75 109 LYS A N 1
ATOM 908 C CA . LYS A 1 109 ? -4.885 4.670 -12.563 1.00 91.75 109 LYS A CA 1
ATOM 909 C C . LYS A 1 109 ? -5.637 4.430 -11.250 1.00 91.75 109 LYS A C 1
ATOM 911 O O . LYS A 1 109 ? -6.862 4.457 -11.252 1.00 91.75 109 LYS A O 1
ATOM 916 N N . GLN A 1 110 ? -4.926 4.167 -10.153 1.00 89.94 110 GLN A N 1
ATOM 917 C CA . GLN A 1 110 ? -5.487 3.838 -8.838 1.00 89.94 110 GLN A CA 1
ATOM 918 C C . GLN A 1 110 ? -5.208 4.945 -7.811 1.00 89.94 110 GLN A C 1
ATOM 920 O O . GLN A 1 110 ? -4.890 4.662 -6.654 1.00 89.94 110 GLN A O 1
ATOM 925 N N . VAL A 1 111 ? -5.311 6.201 -8.256 1.00 90.50 111 VAL A N 1
ATOM 926 C CA . VAL A 1 111 ? -5.042 7.378 -7.426 1.00 90.50 111 VAL A CA 1
ATOM 927 C C . VAL A 1 111 ? -6.147 7.563 -6.393 1.00 90.50 111 VAL A C 1
ATOM 929 O O . VAL A 1 111 ? -7.328 7.593 -6.741 1.00 90.50 111 VAL A O 1
ATOM 932 N N . VAL A 1 112 ? -5.753 7.713 -5.135 1.00 91.25 112 VAL A N 1
ATOM 933 C CA . VAL A 1 112 ? -6.631 8.047 -4.007 1.00 91.25 112 VAL A CA 1
ATOM 934 C C . VAL A 1 112 ? -6.061 9.235 -3.231 1.00 91.25 112 VAL A C 1
ATOM 936 O O . VAL A 1 112 ? -4.945 9.685 -3.501 1.00 91.25 112 VAL A O 1
ATOM 939 N N . SER A 1 113 ? -6.808 9.765 -2.261 1.00 90.19 113 SER A N 1
ATOM 940 C CA . SER A 1 113 ? -6.250 10.783 -1.365 1.00 90.19 113 SER A CA 1
ATOM 941 C C . SER A 1 113 ? -5.153 10.191 -0.469 1.00 90.19 113 SER A C 1
ATOM 943 O O . SER A 1 113 ? -5.135 8.990 -0.188 1.00 90.19 113 SER A O 1
ATOM 945 N N . GLN A 1 114 ? -4.246 11.042 0.017 1.00 90.00 114 GLN A N 1
ATOM 946 C CA . GLN A 1 114 ? -3.195 10.633 0.956 1.00 90.00 114 GLN A CA 1
ATOM 947 C C . GLN A 1 114 ? -3.790 10.029 2.237 1.00 90.00 114 GLN A C 1
ATOM 949 O O . GLN A 1 114 ? -3.236 9.098 2.820 1.00 90.00 114 GLN A O 1
ATOM 954 N N . GLU A 1 115 ? -4.935 10.543 2.677 1.00 91.88 115 GLU A N 1
ATOM 955 C CA . GLU A 1 115 ? -5.644 10.077 3.861 1.00 91.88 115 GLU A CA 1
ATOM 956 C C . GLU A 1 115 ? -6.242 8.683 3.650 1.00 91.88 115 GLU A C 1
ATOM 958 O O . GLU A 1 115 ? -6.118 7.833 4.533 1.00 91.88 115 GLU A O 1
ATOM 963 N N . GLU A 1 116 ? -6.846 8.422 2.484 1.00 93.69 116 GLU A N 1
ATOM 964 C CA . GLU A 1 116 ? -7.336 7.084 2.135 1.00 93.69 116 GLU A CA 1
ATOM 965 C C . GLU A 1 116 ? -6.181 6.082 2.069 1.00 93.69 116 GLU A C 1
ATOM 967 O O . GLU A 1 116 ? -6.259 5.009 2.672 1.00 93.69 116 GLU A O 1
ATOM 972 N N . GLU A 1 117 ? -5.100 6.443 1.374 1.00 92.44 117 GLU A N 1
ATOM 973 C CA . GLU A 1 117 ? -3.890 5.626 1.279 1.00 92.44 117 GLU A CA 1
ATOM 974 C C . GLU A 1 117 ? -3.355 5.275 2.678 1.00 92.44 117 GLU A C 1
ATOM 976 O O . GLU A 1 117 ? -3.121 4.105 2.982 1.00 92.44 117 GLU A O 1
ATOM 981 N N . THR A 1 118 ? -3.239 6.271 3.562 1.00 91.88 118 THR A N 1
ATOM 982 C CA . THR A 1 118 ? -2.739 6.089 4.934 1.00 91.88 118 THR A CA 1
ATOM 983 C C . THR A 1 118 ? -3.607 5.111 5.729 1.00 91.88 118 THR A C 1
ATOM 985 O O . THR A 1 118 ? -3.081 4.193 6.360 1.00 91.88 118 THR A O 1
ATOM 988 N N . ILE A 1 119 ? -4.936 5.267 5.678 1.00 94.38 119 ILE A N 1
ATOM 989 C CA . ILE A 1 119 ? -5.877 4.381 6.382 1.00 94.38 119 ILE A CA 1
ATOM 990 C C . ILE A 1 119 ? -5.755 2.942 5.866 1.00 94.38 119 ILE A C 1
ATOM 992 O O . ILE A 1 119 ? -5.682 2.006 6.665 1.00 94.38 119 ILE A O 1
ATOM 996 N N . ARG A 1 120 ? -5.689 2.755 4.541 1.00 93.38 120 ARG A N 1
ATOM 997 C CA . ARG A 1 120 ? -5.527 1.428 3.929 1.00 93.38 120 ARG A CA 1
ATOM 998 C C . ARG A 1 120 ? -4.198 0.781 4.318 1.00 93.38 120 ARG A C 1
ATOM 1000 O O . ARG A 1 120 ? -4.194 -0.390 4.688 1.00 93.38 120 ARG A O 1
ATOM 1007 N N . PHE A 1 121 ? -3.097 1.533 4.333 1.00 90.50 121 PHE A N 1
ATOM 1008 C CA . PHE A 1 121 ? -1.811 1.001 4.787 1.00 90.50 121 PHE A CA 1
ATOM 1009 C C . PHE A 1 121 ? -1.843 0.552 6.246 1.00 90.50 121 PHE A C 1
ATOM 1011 O O . PHE A 1 121 ? -1.332 -0.521 6.558 1.00 90.50 121 PHE A O 1
ATOM 1018 N N . THR A 1 122 ? -2.469 1.323 7.139 1.00 91.62 122 THR A N 1
ATOM 1019 C CA . THR A 1 122 ? -2.558 0.917 8.550 1.00 91.62 122 THR A CA 1
ATOM 1020 C C . THR A 1 122 ? -3.437 -0.328 8.740 1.00 91.62 122 THR A C 1
ATOM 1022 O O . THR A 1 122 ? -3.169 -1.148 9.618 1.00 91.62 122 THR A O 1
ATOM 1025 N N . LEU A 1 123 ? -4.458 -0.533 7.898 1.00 94.12 123 LEU A N 1
ATOM 1026 C CA . LEU A 1 123 ? -5.224 -1.786 7.884 1.00 94.12 123 LEU A CA 1
ATOM 1027 C C . LEU A 1 123 ? -4.384 -2.979 7.421 1.00 94.12 123 LEU A C 1
ATOM 1029 O O . LEU A 1 123 ? -4.465 -4.044 8.032 1.00 94.12 123 LEU A O 1
ATOM 1033 N N . ASP A 1 124 ? -3.554 -2.807 6.394 1.00 90.50 124 ASP A N 1
ATOM 1034 C CA . ASP A 1 124 ? -2.634 -3.856 5.942 1.00 90.50 124 ASP A CA 1
ATOM 1035 C C . ASP A 1 124 ? -1.603 -4.211 7.037 1.00 90.50 124 ASP A C 1
ATOM 1037 O O . ASP A 1 124 ? -1.236 -5.376 7.203 1.00 90.50 124 ASP A O 1
ATOM 1041 N N . GLU A 1 125 ? -1.152 -3.238 7.839 1.00 90.44 125 GLU A N 1
ATOM 1042 C CA . GLU A 1 125 ? -0.298 -3.497 9.010 1.00 90.44 125 GLU A CA 1
ATOM 1043 C C . GLU A 1 125 ? -1.012 -4.319 10.089 1.00 90.44 125 GLU A C 1
ATOM 1045 O O . GLU A 1 125 ? -0.391 -5.172 10.738 1.00 90.44 125 GLU A O 1
ATOM 1050 N N . LEU A 1 126 ? -2.314 -4.092 10.274 1.00 93.75 126 LEU A N 1
ATOM 1051 C CA . LEU A 1 126 ? -3.123 -4.858 11.214 1.00 93.75 126 LEU A CA 1
ATOM 1052 C C . LEU A 1 126 ? -3.296 -6.300 10.728 1.00 93.75 126 LEU A C 1
ATOM 1054 O O . LEU A 1 126 ? -3.103 -7.228 11.513 1.00 93.75 126 LEU A O 1
ATOM 1058 N N . GLU A 1 127 ? -3.570 -6.494 9.435 1.00 93.75 127 GLU A N 1
ATOM 1059 C CA . GLU A 1 127 ? -3.636 -7.822 8.812 1.00 93.75 127 GLU A CA 1
ATOM 1060 C C . GLU A 1 127 ? -2.324 -8.589 9.002 1.00 93.75 127 GLU A C 1
ATOM 1062 O O . GLU A 1 127 ? -2.315 -9.751 9.411 1.00 93.75 127 GLU A O 1
ATOM 1067 N N . GLN A 1 128 ? -1.191 -7.936 8.734 1.00 89.62 128 GLN A N 1
ATOM 1068 C CA . GLN A 1 128 ? 0.118 -8.554 8.913 1.00 89.62 128 GLN A CA 1
ATOM 1069 C C . GLN A 1 128 ? 0.399 -8.896 10.373 1.00 89.62 128 GLN A C 1
ATOM 1071 O O . GLN A 1 128 ? 0.892 -9.987 10.652 1.00 89.62 128 GLN A O 1
ATOM 1076 N N . SER A 1 129 ? 0.041 -8.014 11.305 1.00 91.94 129 SER A N 1
ATOM 1077 C CA . SER A 1 129 ? 0.192 -8.288 12.737 1.00 91.94 129 SER A CA 1
ATOM 1078 C C . SER A 1 129 ? -0.663 -9.488 13.167 1.00 91.94 129 SER A C 1
ATOM 1080 O O . SER A 1 129 ? -0.169 -10.356 13.885 1.00 91.94 129 SER A O 1
ATOM 1082 N N . ALA A 1 130 ? -1.895 -9.609 12.658 1.00 92.31 130 ALA A N 1
ATOM 1083 C CA . ALA A 1 130 ? -2.748 -10.775 12.898 1.00 92.31 130 ALA A CA 1
ATOM 1084 C C . ALA A 1 130 ? -2.114 -12.070 12.365 1.00 92.31 130 ALA A C 1
ATOM 1086 O O . ALA A 1 130 ? -2.019 -13.068 13.081 1.00 92.31 130 ALA A O 1
ATOM 1087 N N . ARG A 1 131 ? -1.612 -12.047 11.123 1.00 90.25 131 ARG A N 1
ATOM 1088 C CA . ARG A 1 131 ? -0.926 -13.198 10.513 1.00 90.25 131 ARG A CA 1
ATOM 1089 C C . ARG A 1 131 ? 0.315 -13.607 11.295 1.00 90.25 131 ARG A C 1
ATOM 1091 O O . ARG A 1 131 ? 0.543 -14.796 11.502 1.00 90.25 131 ARG A O 1
ATOM 1098 N N . GLU A 1 132 ? 1.103 -12.644 11.759 1.00 90.38 132 GLU A N 1
ATOM 1099 C CA . GLU A 1 132 ? 2.275 -12.931 12.581 1.00 90.38 132 GLU A CA 1
ATOM 1100 C C . GLU A 1 132 ? 1.899 -13.646 13.885 1.00 90.38 132 GLU A C 1
ATOM 1102 O O . GLU A 1 132 ? 2.533 -14.648 14.218 1.00 90.38 132 GLU A O 1
ATOM 1107 N N . LEU A 1 133 ? 0.842 -13.219 14.582 1.00 92.12 133 LEU A N 1
ATOM 1108 C CA . LEU A 1 133 ? 0.352 -13.929 15.770 1.00 92.12 133 LEU A CA 1
ATOM 1109 C C . LEU A 1 133 ? -0.030 -15.381 15.467 1.00 92.12 133 LEU A C 1
ATOM 1111 O O . LEU A 1 133 ? 0.388 -16.300 16.179 1.00 92.12 133 LEU A O 1
ATOM 1115 N N . LEU A 1 134 ? -0.767 -15.602 14.373 1.00 90.75 134 LEU A N 1
ATOM 1116 C CA . LEU A 1 134 ? -1.152 -16.943 13.930 1.00 90.75 134 LEU A CA 1
ATOM 1117 C C . LEU A 1 134 ? 0.080 -17.831 13.694 1.00 90.75 134 LEU A C 1
ATOM 1119 O O . LEU A 1 134 ? 0.085 -18.999 14.088 1.00 90.75 134 LEU A O 1
ATOM 1123 N N . THR A 1 135 ? 1.144 -17.277 13.101 1.00 89.88 135 THR A N 1
ATOM 1124 C CA . THR A 1 135 ? 2.399 -18.012 12.857 1.00 89.88 135 THR A CA 1
ATOM 1125 C C . THR A 1 135 ? 3.217 -18.276 14.122 1.00 89.88 135 THR A C 1
ATOM 1127 O O . THR A 1 135 ? 3.886 -19.305 14.202 1.00 89.88 135 THR A O 1
ATOM 1130 N N . ARG A 1 136 ? 3.146 -17.395 15.128 1.00 89.25 136 ARG A N 1
ATOM 1131 C CA . ARG A 1 136 ? 3.860 -17.530 16.412 1.00 89.25 136 ARG A CA 1
ATOM 1132 C C . ARG A 1 136 ? 3.185 -18.497 17.390 1.00 89.25 136 ARG A C 1
ATOM 1134 O O . ARG A 1 136 ? 3.758 -18.805 18.429 1.00 89.25 136 ARG A O 1
ATOM 1141 N N . GLY A 1 137 ? 2.003 -19.010 17.047 1.00 86.69 137 GLY A N 1
ATOM 1142 C CA . GLY A 1 137 ? 1.254 -19.972 17.859 1.00 86.69 137 GLY A CA 1
ATOM 1143 C C . GLY A 1 137 ? 0.155 -19.350 18.724 1.00 86.69 137 GLY A C 1
ATOM 1144 O O . GLY A 1 137 ? -0.596 -20.087 19.359 1.00 86.69 137 GLY A O 1
ATOM 1145 N N . GLU A 1 138 ? -0.018 -18.027 18.687 1.00 91.00 138 GLU A N 1
ATOM 1146 C CA . GLU A 1 138 ? -1.076 -17.287 19.389 1.00 91.00 138 GLU A CA 1
ATOM 1147 C C . GLU A 1 138 ? -2.385 -17.315 18.584 1.00 91.00 138 GLU A C 1
ATOM 1149 O O . GLU A 1 138 ? -2.924 -16.290 18.170 1.00 91.00 138 GLU A O 1
ATOM 1154 N N . ARG A 1 139 ? -2.883 -18.526 18.300 1.00 89.75 139 ARG A N 1
ATOM 1155 C CA . ARG A 1 139 ? -3.974 -18.740 17.333 1.00 89.75 139 ARG A CA 1
ATOM 1156 C C . ARG A 1 139 ? -5.286 -18.057 17.712 1.00 89.75 139 ARG A C 1
ATOM 1158 O O . ARG A 1 139 ? -5.967 -17.551 16.828 1.00 89.75 139 ARG A O 1
ATOM 1165 N N . GLU A 1 140 ? -5.639 -18.058 18.994 1.00 92.06 140 GLU A N 1
ATOM 1166 C CA . GLU A 1 140 ? -6.884 -17.450 19.476 1.00 92.06 140 GLU A CA 1
ATOM 1167 C C . GLU A 1 140 ? -6.862 -15.930 19.287 1.00 92.06 140 GLU A C 1
ATOM 1169 O O . GLU A 1 140 ? -7.729 -15.380 18.608 1.00 92.06 140 GLU A O 1
ATOM 1174 N N . LEU A 1 141 ? -5.818 -15.264 19.792 1.00 92.88 141 LEU A N 1
ATOM 1175 C CA . LEU A 1 141 ? -5.646 -13.824 19.623 1.00 92.88 141 LEU A CA 1
ATOM 1176 C C . LEU A 1 141 ? -5.517 -13.452 18.140 1.00 92.88 141 LEU A C 1
ATOM 1178 O O . LEU A 1 141 ? -6.210 -12.551 17.675 1.00 92.88 141 LEU A O 1
ATOM 1182 N N . GLY A 1 142 ? -4.699 -14.183 17.378 1.00 94.38 142 GLY A N 1
ATOM 1183 C CA . GLY A 1 142 ? -4.529 -13.956 15.943 1.00 94.38 142 GLY A CA 1
ATOM 1184 C C . GLY A 1 142 ? -5.845 -14.037 15.166 1.00 94.38 142 GLY A C 1
ATOM 1185 O O . GLY A 1 142 ? -6.111 -13.167 14.343 1.00 94.38 142 GLY A O 1
ATOM 1186 N N . SER A 1 143 ? -6.706 -15.014 15.474 1.00 95.31 143 SER A N 1
ATOM 1187 C CA . SER A 1 143 ? -8.016 -15.157 14.826 1.00 95.31 143 SER A CA 1
ATOM 1188 C C . SER A 1 143 ? -8.987 -14.035 15.203 1.00 95.31 143 SER A C 1
ATOM 1190 O O . SER A 1 143 ? -9.729 -13.565 14.340 1.00 95.31 143 SER A O 1
ATOM 1192 N N . ILE A 1 144 ? -8.975 -13.574 16.460 1.00 95.00 144 ILE A N 1
ATOM 1193 C CA . ILE A 1 144 ? -9.792 -12.428 16.890 1.00 95.00 144 ILE A CA 1
ATOM 1194 C C . ILE A 1 144 ? -9.353 -11.167 16.143 1.00 95.00 144 ILE A C 1
ATOM 1196 O O . ILE A 1 144 ? -10.189 -10.466 15.576 1.00 95.00 144 ILE A O 1
ATOM 1200 N N . ILE A 1 145 ? -8.048 -10.887 16.103 1.00 96.94 145 ILE A N 1
ATOM 1201 C CA . ILE A 1 145 ? -7.518 -9.686 15.447 1.00 96.94 145 ILE A CA 1
ATOM 1202 C C . ILE A 1 145 ? -7.718 -9.740 13.930 1.00 96.94 145 ILE A C 1
ATOM 1204 O O . ILE A 1 145 ? -8.029 -8.716 13.327 1.00 96.94 145 ILE A O 1
ATOM 1208 N N . GLU A 1 146 ? -7.631 -10.918 13.311 1.00 95.69 146 GLU A N 1
ATOM 1209 C CA . GLU A 1 146 ? -8.008 -11.099 11.906 1.00 95.69 146 GLU A CA 1
ATOM 1210 C C . GLU A 1 146 ? -9.491 -10.762 11.677 1.00 95.69 146 GLU A C 1
ATOM 1212 O O . GLU A 1 146 ? -9.814 -10.025 10.747 1.00 95.69 146 GLU A O 1
ATOM 1217 N N . GLY A 1 147 ? -10.391 -11.214 12.556 1.00 95.88 147 GLY A N 1
ATOM 1218 C CA . GLY A 1 147 ? -11.811 -10.856 12.504 1.00 95.88 147 GLY A CA 1
ATOM 1219 C C . GLY A 1 147 ? -12.067 -9.353 12.671 1.00 95.88 147 GLY A C 1
ATOM 1220 O O . GLY A 1 147 ? -12.900 -8.786 11.962 1.00 95.88 147 GLY A O 1
ATOM 1221 N N . VAL A 1 148 ? -11.324 -8.690 13.563 1.00 96.25 148 VAL A N 1
ATOM 1222 C CA . VAL A 1 148 ? -11.358 -7.226 13.731 1.00 96.25 148 VAL A CA 1
ATOM 1223 C C . VAL A 1 148 ? -10.891 -6.526 12.457 1.00 96.25 148 VAL A C 1
ATOM 1225 O O . VAL A 1 148 ? -11.573 -5.626 11.971 1.00 96.25 148 VAL A O 1
ATOM 1228 N N . TYR A 1 149 ? -9.770 -6.962 11.878 1.00 96.94 149 TYR A N 1
ATOM 1229 C CA . TYR A 1 149 ? -9.269 -6.442 10.606 1.00 96.94 149 TYR A CA 1
ATOM 1230 C C . TYR A 1 149 ? -10.325 -6.538 9.498 1.00 96.94 149 TYR A C 1
ATOM 1232 O O . TYR A 1 149 ? -10.562 -5.541 8.820 1.00 96.94 149 TYR A O 1
ATOM 1240 N N . GLN A 1 150 ? -10.994 -7.686 9.338 1.00 96.94 150 GLN A N 1
ATOM 1241 C CA . GLN A 1 150 ? -12.000 -7.856 8.283 1.00 96.94 150 GLN A CA 1
ATOM 1242 C C . GLN A 1 150 ? -13.167 -6.874 8.435 1.00 96.94 150 GLN A C 1
ATOM 1244 O O . GLN A 1 150 ? -13.560 -6.242 7.457 1.00 96.94 150 GLN A O 1
ATOM 1249 N N . GLN A 1 151 ? -13.670 -6.674 9.658 1.00 97.50 151 GLN A N 1
ATOM 1250 C CA . GLN A 1 151 ? -14.733 -5.696 9.918 1.00 97.50 151 GLN A CA 1
ATOM 1251 C C . GLN A 1 151 ? -14.277 -4.264 9.611 1.00 97.50 151 GLN A C 1
ATOM 1253 O O . GLN A 1 151 ? -14.975 -3.511 8.933 1.00 97.50 151 GLN A O 1
ATOM 1258 N N . LEU A 1 152 ? -13.084 -3.879 10.074 1.00 97.44 152 LEU A N 1
ATOM 1259 C CA . LEU A 1 152 ? -12.532 -2.542 9.835 1.00 97.44 152 LEU A CA 1
ATOM 1260 C C . LEU A 1 152 ? -12.271 -2.283 8.346 1.00 97.44 152 LEU A C 1
ATOM 1262 O O . LEU A 1 152 ? -12.520 -1.177 7.854 1.00 97.44 152 LEU A O 1
ATOM 1266 N N . LYS A 1 153 ? -11.800 -3.304 7.626 1.00 96.12 153 LYS A N 1
ATOM 1267 C CA . LYS A 1 153 ? -11.595 -3.271 6.181 1.00 96.12 153 LYS A CA 1
ATOM 1268 C C . LYS A 1 153 ? -12.910 -3.074 5.449 1.00 96.12 153 LYS A C 1
ATOM 1270 O O . LYS A 1 153 ? -13.000 -2.159 4.639 1.00 96.12 153 LYS A O 1
ATOM 1275 N N . GLU A 1 154 ? -13.922 -3.875 5.766 1.00 96.69 154 GLU A N 1
ATOM 1276 C CA . GLU A 1 154 ? -15.240 -3.776 5.141 1.00 96.69 154 GLU A CA 1
ATOM 1277 C C . GLU A 1 154 ? -15.817 -2.362 5.301 1.00 96.69 154 GLU A C 1
ATOM 1279 O O . GLU A 1 154 ? -16.234 -1.745 4.322 1.00 96.69 154 GLU A O 1
ATOM 1284 N N . LYS A 1 155 ? -15.768 -1.797 6.514 1.00 97.12 155 LYS A N 1
ATOM 1285 C CA . LYS A 1 155 ? -16.251 -0.432 6.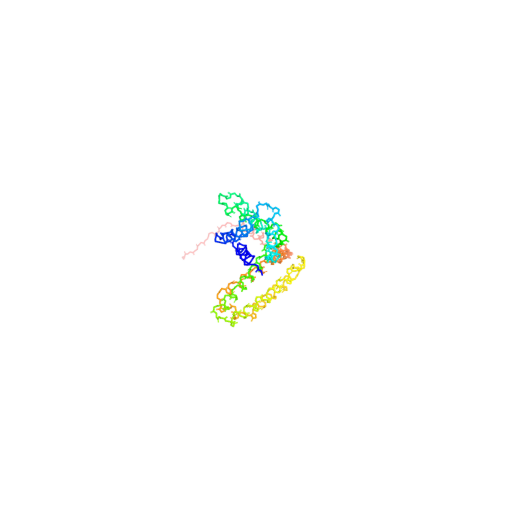777 1.00 97.12 155 LYS A CA 1
ATOM 1286 C C . LYS A 1 155 ? -15.461 0.640 6.041 1.00 97.12 155 LYS A C 1
ATOM 1288 O O . LYS A 1 155 ? -16.040 1.588 5.516 1.00 97.12 155 LYS A O 1
ATOM 1293 N N . THR A 1 156 ? -14.147 0.476 5.969 1.00 96.12 156 THR A N 1
ATOM 1294 C CA . THR A 1 156 ? -13.267 1.372 5.213 1.00 96.12 156 THR A CA 1
ATOM 1295 C C . THR A 1 156 ? -13.561 1.321 3.715 1.00 96.12 156 THR A C 1
ATOM 1297 O O . THR A 1 156 ? -13.660 2.362 3.069 1.00 96.12 156 THR A O 1
ATOM 1300 N N . GLU A 1 157 ? -13.749 0.127 3.154 1.00 94.88 157 GLU A N 1
ATOM 1301 C CA . GLU A 1 157 ? -14.094 -0.053 1.744 1.00 94.88 157 GLU A CA 1
ATOM 1302 C C . GLU A 1 157 ? -15.477 0.515 1.422 1.00 94.88 157 GLU A C 1
ATOM 1304 O O . GLU A 1 157 ? -15.619 1.204 0.415 1.00 94.88 157 GLU A O 1
ATOM 1309 N N . GLN A 1 158 ? -16.467 0.301 2.295 1.00 95.62 158 GLN A N 1
ATOM 1310 C CA . GLN A 1 158 ? -17.800 0.895 2.164 1.00 95.62 158 GLN A CA 1
ATOM 1311 C C . GLN A 1 158 ? -17.736 2.423 2.145 1.00 95.62 158 GLN A C 1
ATOM 1313 O O . GLN A 1 158 ? -18.367 3.041 1.291 1.00 95.62 158 GLN A O 1
ATOM 1318 N N . HIS A 1 159 ? -16.958 3.034 3.045 1.00 96.00 159 HIS A N 1
ATOM 1319 C CA . HIS A 1 159 ? -16.795 4.487 3.095 1.00 96.00 159 HIS A CA 1
ATOM 1320 C C . HIS A 1 159 ? -16.140 5.022 1.820 1.00 96.00 159 HIS A C 1
ATOM 1322 O O . HIS A 1 159 ? -16.708 5.890 1.166 1.00 96.00 159 HIS A O 1
ATOM 1328 N N . PHE A 1 160 ? -14.989 4.481 1.414 1.00 95.12 160 PHE A N 1
ATOM 1329 C CA . PHE A 1 160 ? -14.248 4.993 0.254 1.00 95.12 160 PHE A CA 1
ATOM 1330 C C . PHE A 1 160 ? -14.843 4.611 -1.109 1.00 95.12 160 PHE A C 1
ATOM 1332 O O . PHE A 1 160 ? -14.482 5.209 -2.120 1.00 95.12 160 PHE A O 1
ATOM 1339 N N . ALA A 1 161 ? -15.786 3.667 -1.162 1.00 93.50 161 ALA A N 1
ATOM 1340 C CA . ALA A 1 161 ? -16.574 3.406 -2.367 1.00 93.50 161 ALA A CA 1
ATOM 1341 C C . ALA A 1 161 ? -17.577 4.534 -2.682 1.00 93.50 161 ALA A C 1
ATOM 1343 O O . ALA A 1 161 ? -18.037 4.643 -3.821 1.00 93.50 161 ALA A O 1
ATOM 1344 N N . LEU A 1 162 ? -17.926 5.366 -1.694 1.00 93.12 162 LEU A N 1
ATOM 1345 C CA . LEU A 1 162 ? -18.839 6.490 -1.885 1.00 93.12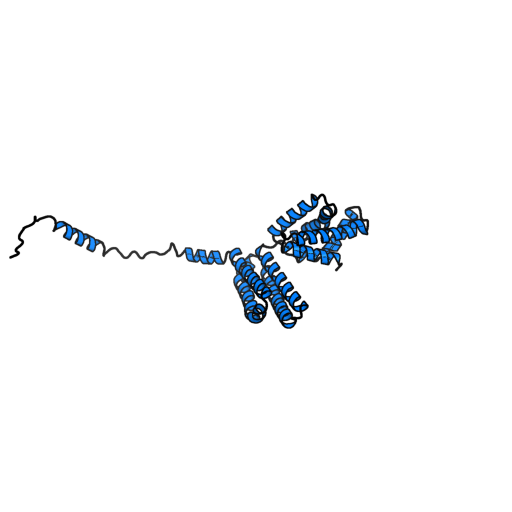 162 LEU A CA 1
ATOM 1346 C C . LEU A 1 162 ? -18.163 7.635 -2.659 1.00 93.12 162 LEU A C 1
ATOM 1348 O O . LEU A 1 162 ? -16.952 7.833 -2.541 1.00 93.12 162 LEU A O 1
ATOM 1352 N N . PRO A 1 163 ? -18.926 8.468 -3.386 1.00 91.94 163 PRO A N 1
ATOM 1353 C CA . PRO A 1 163 ? -18.422 9.735 -3.910 1.00 91.94 163 PRO A CA 1
ATOM 1354 C C . PRO A 1 163 ? -17.924 10.657 -2.785 1.00 91.94 163 PRO A C 1
ATOM 1356 O O . PRO A 1 163 ? -18.535 10.719 -1.721 1.00 91.94 163 PRO A O 1
ATOM 1359 N N . GLU A 1 164 ? -16.882 11.457 -3.028 1.00 87.62 164 GLU A N 1
ATOM 1360 C CA . GLU A 1 164 ? -16.215 12.302 -2.013 1.00 87.62 164 GLU A CA 1
ATOM 1361 C C . GLU A 1 164 ? -17.183 13.160 -1.169 1.00 87.62 164 GLU A C 1
ATOM 1363 O O . GLU A 1 164 ? -17.054 13.277 0.052 1.00 87.62 164 GLU A O 1
ATOM 1368 N N . LYS A 1 165 ? -18.213 13.730 -1.805 1.00 88.44 165 LYS A N 1
ATOM 1369 C CA . LYS A 1 165 ? -19.236 14.527 -1.113 1.00 88.44 165 LYS A CA 1
ATOM 1370 C C . LYS A 1 165 ? -20.024 13.701 -0.089 1.00 88.44 165 LYS A C 1
ATOM 1372 O O . LYS A 1 165 ? -20.344 14.207 0.987 1.00 88.44 165 LYS A O 1
ATOM 1377 N N . GLU A 1 166 ? -20.342 12.456 -0.427 1.00 93.19 166 GLU A N 1
ATOM 1378 C CA . GLU A 1 166 ? -21.049 11.522 0.449 1.00 93.19 166 GLU A CA 1
ATOM 1379 C C . GLU A 1 166 ? -20.123 10.962 1.526 1.00 93.19 166 GLU A C 1
ATOM 1381 O O . GLU A 1 166 ? -20.535 10.897 2.683 1.00 93.19 166 GLU A O 1
ATOM 1386 N N . GLN A 1 167 ? -18.855 10.685 1.199 1.00 92.81 167 GLN A N 1
ATOM 1387 C CA . GLN A 1 167 ? -17.837 10.333 2.194 1.00 92.81 167 GLN A CA 1
ATOM 1388 C C . GLN A 1 167 ? -17.777 11.390 3.304 1.00 92.81 167 GLN A C 1
ATOM 1390 O O . GLN A 1 167 ? -17.902 11.087 4.490 1.00 92.81 167 GLN A O 1
ATOM 1395 N N . LYS A 1 168 ? -17.675 12.669 2.927 1.00 91.62 168 LYS A N 1
ATOM 1396 C CA . LYS A 1 168 ? -17.676 13.778 3.886 1.00 91.62 168 LYS A CA 1
ATOM 1397 C C . LYS A 1 168 ? -18.969 13.849 4.703 1.00 91.62 168 LYS A C 1
ATOM 1399 O O . LYS A 1 168 ? -18.914 14.131 5.898 1.00 91.62 168 LYS A O 1
ATOM 1404 N N . HIS A 1 169 ? -20.123 13.610 4.080 1.00 91.50 169 HIS A N 1
ATOM 1405 C CA . HIS A 1 169 ? -21.416 13.629 4.767 1.00 91.50 169 HIS A CA 1
ATOM 1406 C C . HIS A 1 169 ? -21.541 12.503 5.808 1.00 91.50 169 HIS A C 1
ATOM 1408 O O . HIS A 1 169 ? -22.016 12.742 6.918 1.00 91.50 169 HIS A O 1
ATOM 1414 N N . HIS A 1 170 ? -21.062 11.301 5.478 1.00 93.81 170 HIS A N 1
ATOM 1415 C CA . HIS A 1 170 ? -21.159 10.109 6.323 1.00 93.81 170 HIS A CA 1
ATOM 1416 C C . HIS A 1 170 ? -19.950 9.879 7.241 1.00 93.81 170 HIS A C 1
ATOM 1418 O O . HIS A 1 170 ? -19.979 8.962 8.062 1.00 93.81 170 HIS A O 1
ATOM 1424 N N . TYR A 1 171 ? -18.931 10.744 7.190 1.00 94.69 171 TYR A N 1
ATOM 1425 C CA . TYR A 1 171 ? -17.703 10.629 7.984 1.00 94.69 171 TYR A CA 1
ATOM 1426 C C . TYR A 1 171 ? -17.944 10.336 9.471 1.00 94.69 171 TYR A C 1
ATOM 1428 O O . TYR A 1 171 ? -17.281 9.477 10.043 1.00 94.69 171 TYR A O 1
ATOM 1436 N N . HIS A 1 172 ? -18.876 11.038 10.125 1.00 93.31 172 HIS A N 1
ATOM 1437 C CA . HIS A 1 172 ? -19.113 10.834 11.557 1.00 93.31 172 HIS A CA 1
ATOM 1438 C C . HIS A 1 172 ? -19.660 9.441 11.873 1.00 93.31 172 HIS A C 1
ATOM 1440 O O . HIS A 1 172 ? -19.271 8.868 12.890 1.00 93.31 172 HIS A O 1
ATOM 1446 N N . ALA A 1 173 ? -20.526 8.904 11.009 1.00 95.31 173 ALA A N 1
ATOM 1447 C CA . ALA A 1 173 ? -21.031 7.544 11.145 1.00 95.31 173 ALA A CA 1
ATOM 1448 C C . ALA A 1 173 ? -19.886 6.541 10.954 1.00 95.31 173 ALA A C 1
ATOM 1450 O O . ALA A 1 173 ? -19.630 5.742 11.849 1.00 95.31 173 ALA A O 1
ATOM 1451 N N . PHE A 1 174 ? -19.112 6.687 9.874 1.00 96.94 174 PHE A N 1
ATOM 1452 C CA . PHE A 1 174 ? -17.922 5.874 9.610 1.00 96.94 174 PHE A CA 1
ATOM 1453 C C . PHE A 1 174 ? -16.931 5.879 10.788 1.00 96.94 174 PHE A C 1
ATOM 1455 O O . PHE A 1 174 ? -16.585 4.830 11.328 1.00 96.94 174 PHE A O 1
ATOM 1462 N N . ALA A 1 175 ? -16.519 7.059 11.258 1.00 95.81 175 ALA A N 1
ATOM 1463 C CA . ALA A 1 175 ? -15.576 7.187 12.365 1.00 95.81 175 ALA A CA 1
ATOM 1464 C C . ALA A 1 175 ? -16.132 6.626 13.686 1.00 95.81 175 ALA A C 1
ATOM 1466 O O . ALA A 1 175 ? -15.363 6.142 14.519 1.00 95.81 175 ALA A O 1
ATOM 1467 N N . SER A 1 176 ? -17.449 6.700 13.902 1.00 95.50 176 SER A N 1
ATOM 1468 C CA . SER A 1 176 ? -18.101 6.102 15.070 1.00 95.50 176 SER A CA 1
ATOM 1469 C C . SER A 1 176 ? -18.097 4.577 14.997 1.00 95.50 176 SER A C 1
ATOM 1471 O O . SER A 1 176 ? -17.770 3.936 15.991 1.00 95.50 176 SER A O 1
ATOM 1473 N N . GLU A 1 177 ? -18.400 3.998 13.834 1.00 97.06 177 GLU A N 1
ATOM 1474 C CA . GLU A 1 177 ? -18.386 2.545 13.624 1.00 97.06 177 GLU A CA 1
ATOM 1475 C C . GLU A 1 177 ? -16.980 1.964 13.805 1.00 97.06 177 GLU A C 1
ATOM 1477 O O . GLU A 1 177 ? -16.805 1.003 14.552 1.00 97.06 177 GLU A O 1
ATOM 1482 N N . ILE A 1 178 ? -15.954 2.597 13.224 1.00 97.38 178 ILE A N 1
ATOM 1483 C CA . ILE A 1 178 ? -14.555 2.185 13.418 1.00 97.38 178 ILE A CA 1
ATOM 1484 C C . ILE A 1 178 ? -14.173 2.211 14.907 1.00 97.38 178 ILE A C 1
ATOM 1486 O O . ILE A 1 178 ? -13.590 1.257 15.424 1.00 97.38 178 ILE A O 1
ATOM 1490 N N . LYS A 1 179 ? -14.533 3.280 15.631 1.00 95.75 179 LYS A N 1
ATOM 1491 C CA . LYS A 1 179 ? -14.288 3.374 17.080 1.00 95.75 179 LYS A CA 1
ATOM 1492 C C . LYS A 1 179 ? -15.017 2.291 17.862 1.00 95.75 179 LYS A C 1
ATOM 1494 O O . LYS A 1 179 ? -14.448 1.768 18.816 1.00 95.75 179 LYS A O 1
ATOM 1499 N N . GLN A 1 180 ? -16.255 1.988 17.488 1.00 96.50 180 GLN A N 1
ATOM 1500 C CA . GLN A 1 180 ? -17.060 0.974 18.151 1.00 96.50 180 GLN A CA 1
ATOM 1501 C C . GLN A 1 180 ? -16.437 -0.415 17.987 1.00 96.50 180 GLN A C 1
ATOM 1503 O O . GLN A 1 180 ? -16.219 -1.080 18.996 1.00 96.50 180 GLN A O 1
ATOM 1508 N N . ILE A 1 181 ? -16.044 -0.798 16.766 1.00 96.56 181 ILE A N 1
ATOM 1509 C CA . ILE A 1 181 ? -15.358 -2.075 16.502 1.00 96.56 181 ILE A CA 1
ATOM 1510 C C . ILE A 1 181 ? -14.098 -2.199 17.375 1.00 96.56 181 ILE A C 1
ATOM 1512 O O . ILE A 1 181 ? -13.884 -3.220 18.033 1.00 96.56 181 ILE A O 1
ATOM 1516 N N . CYS A 1 182 ? -13.280 -1.144 17.445 1.00 95.25 182 CYS A N 1
ATOM 1517 C CA . CYS A 1 182 ? -12.086 -1.132 18.293 1.00 95.25 182 CYS A CA 1
ATOM 1518 C C . CYS A 1 182 ? -12.419 -1.201 19.795 1.00 95.25 182 CYS A C 1
ATOM 1520 O O . CYS A 1 182 ? -11.701 -1.849 20.554 1.00 95.25 182 CYS A O 1
ATOM 1522 N N . ALA A 1 183 ? -13.490 -0.542 20.245 1.00 94.81 183 ALA A N 1
ATOM 1523 C CA . ALA A 1 183 ? -13.894 -0.526 21.650 1.00 94.81 183 ALA A CA 1
ATOM 1524 C C . ALA A 1 183 ? -14.440 -1.883 22.118 1.00 94.81 183 ALA A C 1
ATOM 1526 O O . ALA A 1 183 ? -14.088 -2.337 23.206 1.00 94.81 183 ALA A O 1
ATOM 1527 N N . GLU A 1 184 ? -15.246 -2.547 21.289 1.00 95.12 184 GLU A N 1
ATOM 1528 C CA . GLU A 1 184 ? -15.791 -3.884 21.561 1.00 95.12 184 GLU A CA 1
ATOM 1529 C C . GLU A 1 184 ? -14.682 -4.937 21.686 1.00 95.12 184 GLU A C 1
ATOM 1531 O O . GLU A 1 184 ? -14.786 -5.860 22.490 1.00 95.12 184 GLU A O 1
ATOM 1536 N N . ASN A 1 185 ? -13.576 -4.752 20.960 1.00 93.88 185 ASN A N 1
ATOM 1537 C CA . ASN A 1 185 ? -12.440 -5.675 20.941 1.00 93.88 185 ASN A CA 1
ATOM 1538 C C . ASN A 1 185 ? -11.239 -5.188 21.768 1.00 93.88 185 ASN A C 1
ATOM 1540 O O . ASN A 1 185 ? -10.138 -5.736 21.661 1.00 93.88 185 ASN A O 1
ATOM 1544 N N . LYS A 1 186 ? -11.434 -4.169 22.617 1.00 93.00 186 LYS A N 1
ATOM 1545 C CA . LYS A 1 186 ? -10.352 -3.481 23.336 1.00 93.00 186 LYS A CA 1
ATOM 1546 C C . LYS A 1 186 ? -9.471 -4.429 24.146 1.00 93.00 186 LYS A C 1
ATOM 1548 O O . LYS A 1 186 ? -8.253 -4.308 24.104 1.00 93.00 186 LYS A O 1
ATOM 1553 N N . GLN A 1 187 ? -10.070 -5.379 24.867 1.00 92.94 187 GLN A N 1
ATOM 1554 C CA . GLN A 1 187 ? -9.313 -6.300 25.717 1.00 92.94 187 GLN A CA 1
ATOM 1555 C C . GLN A 1 187 ? -8.325 -7.149 24.910 1.00 92.94 187 GLN A C 1
ATOM 1557 O O . GLN A 1 187 ? -7.214 -7.367 25.377 1.00 92.94 187 GLN A O 1
ATOM 1562 N N . SER A 1 188 ? -8.710 -7.618 23.723 1.00 92.25 188 SER A N 1
ATOM 1563 C CA . SER A 1 188 ? -7.825 -8.397 22.851 1.00 92.25 188 SER A CA 1
ATOM 1564 C C . SER A 1 188 ? -6.778 -7.507 22.187 1.00 92.25 188 SER A C 1
ATOM 1566 O O . SER A 1 188 ? -5.609 -7.867 22.130 1.00 92.25 188 SER A O 1
ATOM 1568 N N . ILE A 1 189 ? -7.162 -6.304 21.756 1.00 90.31 189 ILE A N 1
ATOM 1569 C CA . ILE A 1 189 ? -6.236 -5.323 21.168 1.00 90.31 189 ILE A CA 1
ATOM 1570 C C . ILE A 1 189 ? -5.139 -4.923 22.164 1.00 90.31 189 ILE A C 1
ATOM 1572 O O . ILE A 1 189 ? -3.976 -4.806 21.785 1.00 90.31 189 ILE A O 1
ATOM 1576 N N . ASP A 1 190 ? -5.491 -4.738 23.438 1.00 92.94 190 ASP A N 1
ATOM 1577 C CA . ASP A 1 190 ? -4.564 -4.291 24.480 1.00 92.94 190 ASP A CA 1
ATOM 1578 C C . ASP A 1 190 ? -3.595 -5.389 24.965 1.00 92.94 190 ASP A C 1
ATOM 1580 O O . ASP A 1 190 ? -2.648 -5.069 25.690 1.00 92.94 190 ASP A O 1
ATOM 1584 N N . GLN A 1 191 ? -3.790 -6.655 24.566 1.00 90.38 191 GLN A N 1
ATOM 1585 C CA . GLN A 1 191 ? -2.907 -7.774 24.935 1.00 90.38 191 GLN A CA 1
ATOM 1586 C C . GLN A 1 191 ? -1.547 -7.729 24.231 1.00 90.38 191 GLN A C 1
ATOM 1588 O O . GLN A 1 191 ? -0.559 -8.176 24.811 1.00 90.38 191 GLN A O 1
ATOM 1593 N N . ASP A 1 192 ? -1.473 -7.158 23.027 1.00 92.44 192 ASP A N 1
ATOM 1594 C CA . ASP A 1 192 ? -0.234 -7.044 22.259 1.00 92.44 192 ASP A CA 1
ATOM 1595 C C . ASP A 1 192 ? 0.094 -5.573 21.956 1.00 92.44 192 ASP A C 1
ATOM 1597 O O . ASP A 1 192 ? -0.725 -4.803 21.448 1.00 92.44 192 ASP A O 1
ATOM 1601 N N . ILE A 1 193 ? 1.328 -5.161 22.266 1.00 90.12 193 ILE A N 1
ATOM 1602 C CA . ILE A 1 193 ? 1.751 -3.761 22.130 1.00 90.12 193 ILE A CA 1
ATOM 1603 C C . ILE A 1 193 ? 1.769 -3.281 20.676 1.00 90.12 193 ILE A C 1
ATOM 1605 O O . ILE A 1 193 ? 1.478 -2.108 20.418 1.00 90.12 193 ILE A O 1
ATOM 1609 N N . ARG A 1 194 ? 2.104 -4.158 19.725 1.00 91.62 194 ARG A N 1
ATOM 1610 C CA . ARG A 1 194 ? 2.168 -3.824 18.303 1.00 91.62 194 ARG A CA 1
ATOM 1611 C C . ARG A 1 194 ? 0.764 -3.664 17.748 1.00 91.62 194 ARG A C 1
ATOM 1613 O O . ARG A 1 194 ? 0.500 -2.643 17.122 1.00 91.62 194 ARG A O 1
ATOM 1620 N N . ILE A 1 195 ? -0.145 -4.591 18.046 1.00 94.00 195 ILE A N 1
ATOM 1621 C CA . ILE A 1 195 ? -1.555 -4.485 17.645 1.00 94.00 195 ILE A CA 1
ATOM 1622 C C . ILE A 1 195 ? -2.177 -3.223 18.219 1.00 94.00 195 ILE A C 1
ATOM 1624 O O . ILE A 1 195 ? -2.759 -2.434 17.475 1.00 94.00 195 ILE A O 1
ATOM 1628 N N . ARG A 1 196 ? -1.982 -2.974 19.518 1.00 94.44 196 ARG A N 1
ATOM 1629 C CA . ARG A 1 196 ? -2.443 -1.741 20.153 1.00 94.44 196 ARG A CA 1
ATOM 1630 C C . ARG A 1 196 ? -1.929 -0.511 19.413 1.00 94.44 196 ARG A C 1
ATOM 1632 O O . ARG A 1 196 ? -2.714 0.385 19.12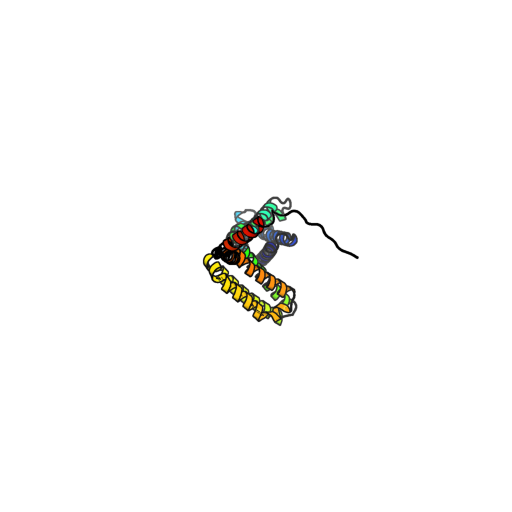4 1.00 94.44 196 ARG A O 1
ATOM 1639 N N . THR A 1 197 ? -0.641 -0.464 19.083 1.00 93.00 197 THR A N 1
ATOM 1640 C CA . THR A 1 197 ? -0.038 0.673 18.368 1.00 93.00 197 THR A CA 1
ATOM 1641 C C . THR A 1 197 ? -0.658 0.864 16.983 1.00 93.00 197 THR A C 1
ATOM 1643 O O . THR A 1 197 ? -1.088 1.969 16.661 1.00 93.00 197 THR A O 1
ATOM 1646 N N . VAL A 1 198 ? -0.780 -0.208 16.195 1.00 94.06 198 VAL A N 1
ATOM 1647 C CA . VAL A 1 198 ? -1.377 -0.160 14.850 1.00 94.06 198 VAL A CA 1
ATOM 1648 C C . VAL A 1 198 ? -2.836 0.304 14.909 1.00 94.06 198 VAL A C 1
ATOM 1650 O O . VAL A 1 198 ? -3.235 1.180 14.147 1.00 94.06 198 VAL A O 1
ATOM 1653 N N . VAL A 1 199 ? -3.630 -0.196 15.861 1.00 94.56 199 VAL A N 1
ATOM 1654 C CA . VAL A 1 199 ? -5.026 0.236 16.039 1.00 94.56 199 VAL A CA 1
ATOM 1655 C C . VAL A 1 199 ? -5.122 1.714 16.431 1.00 94.56 199 VAL A C 1
ATOM 1657 O O . VAL A 1 199 ? -5.990 2.429 15.930 1.00 94.56 199 VAL A O 1
ATOM 1660 N N . HIS A 1 200 ? -4.233 2.208 17.296 1.00 93.12 200 HIS A N 1
ATOM 1661 C CA . HIS A 1 200 ? -4.208 3.632 17.644 1.00 93.12 200 HIS A CA 1
ATOM 1662 C C . HIS A 1 200 ? -3.823 4.502 16.443 1.00 93.12 200 HIS A C 1
ATOM 1664 O O . HIS A 1 200 ? -4.442 5.546 16.238 1.00 93.12 200 HIS A O 1
ATOM 1670 N N . ASN A 1 201 ? -2.866 4.059 15.625 1.00 93.75 201 ASN A N 1
ATOM 1671 C CA . ASN A 1 201 ? -2.508 4.736 14.379 1.00 93.75 201 ASN A CA 1
ATOM 1672 C C . ASN A 1 201 ? -3.690 4.765 13.403 1.00 93.75 201 ASN A C 1
ATOM 1674 O O . ASN A 1 201 ? -3.966 5.811 12.820 1.00 93.75 201 ASN A O 1
ATOM 1678 N N . LEU A 1 202 ? -4.445 3.667 13.292 1.00 95.50 202 LEU A N 1
ATOM 1679 C CA . LEU A 1 202 ? -5.634 3.602 12.442 1.00 95.50 202 LEU A CA 1
ATOM 1680 C C . LEU A 1 202 ? -6.700 4.593 12.918 1.00 95.50 202 LEU A C 1
ATOM 1682 O O . LEU A 1 202 ? -7.240 5.360 12.124 1.00 95.50 202 LEU A O 1
ATOM 1686 N N . LEU A 1 203 ? -6.978 4.618 14.225 1.00 94.88 203 LEU A N 1
ATOM 1687 C CA . LEU A 1 203 ? -7.916 5.574 14.815 1.00 94.88 203 LEU A CA 1
ATOM 1688 C C . LEU A 1 203 ? -7.460 7.019 14.594 1.00 94.88 203 LEU A C 1
ATOM 1690 O O . LEU A 1 203 ? -8.288 7.877 14.288 1.00 94.88 203 LEU A O 1
ATOM 1694 N N . ALA A 1 204 ? -6.163 7.296 14.720 1.00 92.69 204 ALA A N 1
ATOM 1695 C CA . ALA A 1 204 ? -5.601 8.613 14.448 1.00 92.69 204 ALA A CA 1
ATOM 1696 C C . ALA A 1 204 ? -5.754 9.004 12.969 1.00 92.69 204 ALA A C 1
ATOM 1698 O O . ALA A 1 204 ? -6.174 10.125 12.692 1.00 92.69 204 ALA A O 1
ATOM 1699 N N . ALA A 1 205 ? -5.491 8.087 12.034 1.00 94.56 205 ALA A N 1
ATOM 1700 C CA . ALA A 1 205 ? -5.658 8.315 10.600 1.00 94.56 205 ALA A CA 1
ATOM 1701 C C . ALA A 1 205 ? -7.128 8.586 10.234 1.00 94.56 205 ALA A C 1
ATOM 1703 O O . ALA A 1 205 ? -7.431 9.573 9.563 1.00 94.56 205 ALA A O 1
ATOM 1704 N N . VAL A 1 206 ? -8.059 7.783 10.765 1.00 94.25 206 VAL A N 1
ATOM 1705 C CA . VAL A 1 206 ? -9.505 7.994 10.590 1.00 94.25 206 VAL A CA 1
ATOM 1706 C C . VAL A 1 206 ? -9.942 9.336 11.174 1.00 94.25 206 VAL A C 1
ATOM 1708 O O . VAL A 1 206 ? -10.706 10.053 10.542 1.00 94.25 206 VAL A O 1
ATOM 1711 N N . LEU A 1 207 ? -9.443 9.735 12.345 1.00 90.62 207 LEU A N 1
ATOM 1712 C CA . LEU A 1 207 ? -9.745 11.056 12.905 1.00 90.62 207 LEU A CA 1
ATOM 1713 C C . LEU A 1 207 ? -9.139 12.202 12.082 1.00 90.62 207 LEU A C 1
ATOM 1715 O O . LEU A 1 207 ? -9.779 13.244 11.911 1.00 90.62 207 LEU A O 1
ATOM 1719 N N . GLY A 1 208 ? -7.930 12.006 11.555 1.00 88.62 208 GLY A N 1
ATOM 1720 C CA . GLY A 1 208 ? -7.250 12.940 10.660 1.00 88.62 208 GLY A CA 1
ATOM 1721 C C . GLY A 1 208 ? -8.042 13.202 9.380 1.00 88.62 208 GLY A C 1
ATOM 1722 O O . GLY A 1 208 ? -8.118 14.348 8.936 1.00 88.62 208 GLY A O 1
ATOM 1723 N N . LEU A 1 209 ? -8.744 12.192 8.860 1.00 92.12 209 LEU A N 1
ATOM 1724 C CA . LEU A 1 209 ? -9.633 12.337 7.705 1.00 92.12 209 LEU A CA 1
A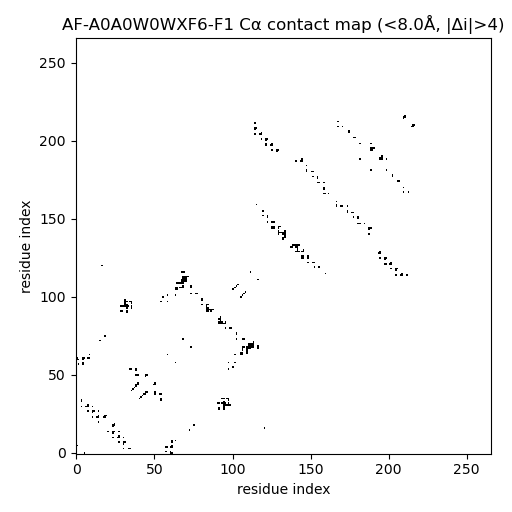TOM 1725 C C . LEU A 1 209 ? -10.725 13.400 7.933 1.00 92.12 209 LEU A C 1
ATOM 1727 O O . LEU A 1 209 ? -11.062 14.158 7.025 1.00 92.12 209 LEU A O 1
ATOM 1731 N N . GLY A 1 210 ? -11.244 13.544 9.156 1.00 87.31 210 GLY A N 1
ATOM 1732 C CA . GLY A 1 210 ? -12.208 14.605 9.463 1.00 87.31 210 GLY A CA 1
ATOM 1733 C C . GLY A 1 210 ? -11.606 16.016 9.420 1.00 87.31 210 GLY A C 1
ATOM 1734 O O . GLY A 1 210 ? -12.323 16.984 9.146 1.00 87.31 210 GLY A O 1
ATOM 1735 N N . ILE A 1 211 ? -10.298 16.155 9.670 1.00 85.75 211 ILE A N 1
ATOM 1736 C CA . ILE A 1 211 ? -9.573 17.423 9.489 1.00 85.75 211 ILE A CA 1
ATOM 1737 C C . ILE A 1 211 ? -9.447 17.717 7.996 1.00 85.75 211 ILE A C 1
ATOM 1739 O O . ILE A 1 211 ? -9.783 18.826 7.583 1.00 85.75 211 ILE A O 1
ATOM 1743 N N . PHE A 1 212 ? -9.051 16.719 7.200 1.00 86.19 212 PHE A N 1
ATOM 1744 C CA . PHE A 1 212 ? -8.972 16.814 5.740 1.00 86.19 212 PHE A CA 1
ATOM 1745 C C . PHE A 1 212 ? -10.314 17.227 5.116 1.00 86.19 212 PHE A C 1
ATOM 1747 O O . PHE A 1 212 ? -10.383 18.187 4.353 1.00 86.19 212 PHE A O 1
ATOM 1754 N N . TYR A 1 213 ? -11.423 16.619 5.545 1.00 87.06 213 TYR A N 1
ATOM 1755 C CA . TYR A 1 213 ? -12.764 17.027 5.117 1.00 87.06 213 TYR A CA 1
ATOM 1756 C C . TYR A 1 213 ? -13.197 18.416 5.628 1.00 87.06 213 TYR A C 1
ATOM 1758 O O . TYR A 1 213 ? -14.266 18.911 5.251 1.00 87.06 213 TYR A O 1
ATOM 1766 N N . GLY A 1 214 ? -12.414 19.067 6.490 1.00 79.19 214 GLY A N 1
ATOM 1767 C CA . GLY A 1 214 ? -12.710 20.381 7.061 1.00 79.19 214 GLY A CA 1
ATOM 1768 C C . GLY A 1 214 ? -13.824 20.371 8.112 1.00 79.19 214 GLY A C 1
ATOM 1769 O O . GLY A 1 214 ? -14.342 21.428 8.470 1.00 79.19 214 GLY A O 1
ATOM 1770 N N . ILE A 1 215 ? -14.205 19.200 8.626 1.00 79.38 215 ILE A N 1
ATOM 1771 C CA . ILE A 1 215 ? -15.314 19.035 9.578 1.00 79.38 215 ILE A CA 1
ATOM 1772 C C . ILE A 1 215 ? -14.969 19.687 10.924 1.00 79.38 215 ILE A C 1
ATOM 1774 O O . ILE A 1 215 ? -15.772 20.430 11.490 1.00 79.38 215 ILE A O 1
ATOM 1778 N N . TYR A 1 216 ? -13.735 19.504 11.401 1.00 64.06 216 TYR A N 1
ATOM 1779 C CA . TYR A 1 216 ? -13.269 20.103 12.659 1.00 64.06 216 TYR A CA 1
ATOM 1780 C C . TYR A 1 216 ? -12.884 21.591 12.531 1.00 64.06 216 TYR A C 1
ATOM 1782 O O . TYR A 1 216 ? -12.896 22.327 13.523 1.00 64.06 216 TYR A O 1
ATOM 1790 N N . LEU A 1 217 ? -12.616 22.068 11.310 1.00 59.12 217 LEU A N 1
ATOM 1791 C CA . LEU A 1 217 ? -12.395 23.492 11.019 1.00 59.12 217 LEU A CA 1
ATOM 1792 C C . LEU A 1 217 ? -13.718 24.274 10.954 1.00 59.12 217 LEU A C 1
ATOM 1794 O O . LEU A 1 217 ? -13.794 25.408 11.421 1.00 59.12 217 LEU A O 1
ATOM 1798 N N . LEU A 1 218 ? -14.792 23.657 10.453 1.00 53.78 218 LEU A N 1
ATOM 1799 C CA . LEU A 1 218 ? -16.130 24.257 10.435 1.00 53.78 218 LEU A CA 1
ATOM 1800 C C . LEU A 1 218 ? -16.716 24.423 11.847 1.00 53.78 218 LEU A C 1
ATOM 1802 O O . LEU A 1 218 ? -17.279 25.474 12.150 1.00 53.78 218 LEU A O 1
ATOM 1806 N N . ALA A 1 219 ? -16.521 23.440 12.733 1.00 51.34 219 ALA A N 1
ATOM 1807 C CA . ALA A 1 219 ? -16.963 23.520 14.130 1.00 51.34 219 ALA A CA 1
ATOM 1808 C C . ALA A 1 219 ? -16.231 24.618 14.933 1.00 51.34 219 ALA A C 1
ATOM 1810 O O . ALA A 1 219 ? -16.807 25.255 15.815 1.00 51.34 219 ALA A O 1
ATOM 1811 N N . THR A 1 220 ? -14.961 24.883 14.614 1.00 49.28 220 THR A N 1
ATOM 1812 C CA . THR A 1 220 ? -14.195 25.985 15.223 1.00 49.28 220 THR A CA 1
ATOM 1813 C C . THR A 1 220 ? -14.519 27.342 14.592 1.00 49.28 220 THR A C 1
ATOM 1815 O O . THR A 1 220 ? -14.540 28.347 15.302 1.00 49.28 220 THR A O 1
ATOM 1818 N N . ALA A 1 221 ? -14.852 27.394 13.298 1.00 49.28 221 ALA A N 1
ATOM 1819 C CA . ALA A 1 221 ? -15.315 28.612 12.633 1.00 49.28 221 ALA A CA 1
ATOM 1820 C C . ALA A 1 221 ? -16.713 29.057 13.108 1.00 49.28 221 ALA A C 1
ATOM 1822 O O . ALA A 1 221 ? -16.908 30.246 13.366 1.00 49.28 221 ALA A O 1
ATOM 1823 N N . SER A 1 222 ? -17.664 28.133 13.318 1.00 48.34 222 SER A N 1
ATOM 1824 C CA . SER A 1 222 ? -18.983 28.491 13.872 1.00 48.34 222 SER A CA 1
ATOM 1825 C C . SER A 1 222 ? -18.878 29.026 15.306 1.00 48.34 222 SER A C 1
ATOM 1827 O O . SER A 1 222 ? -19.609 29.945 15.664 1.00 48.34 222 SER A O 1
ATOM 1829 N N . ASN A 1 223 ? -17.916 28.528 16.092 1.00 47.53 223 ASN A N 1
ATOM 1830 C CA . ASN A 1 223 ? -17.598 29.044 17.429 1.00 47.53 223 ASN A CA 1
ATOM 1831 C C . ASN A 1 223 ? -16.807 30.367 17.423 1.00 47.53 223 ASN A C 1
ATOM 1833 O O . ASN A 1 223 ? -16.768 31.055 18.440 1.00 47.53 223 ASN A O 1
ATOM 1837 N N . ARG A 1 224 ? -16.182 30.763 16.303 1.00 42.84 224 ARG A N 1
ATOM 1838 C CA . ARG A 1 224 ? -15.556 32.092 16.156 1.00 42.84 224 ARG A CA 1
ATOM 1839 C C . ARG A 1 224 ? -16.543 33.177 15.721 1.00 42.84 224 ARG A C 1
ATOM 1841 O O . ARG A 1 224 ? -16.318 34.338 16.054 1.00 42.84 224 ARG A O 1
ATOM 1848 N N . ASN A 1 225 ? -17.651 32.829 15.062 1.00 45.88 225 ASN A N 1
ATOM 1849 C CA . ASN A 1 225 ? -18.701 33.802 14.724 1.00 45.88 225 ASN A CA 1
ATOM 1850 C C . ASN A 1 225 ? -19.426 34.376 15.956 1.00 45.88 225 ASN A C 1
ATOM 1852 O O . ASN A 1 225 ? -20.007 35.451 15.871 1.00 45.88 225 ASN A O 1
ATOM 1856 N N . THR A 1 226 ? -19.331 33.739 17.123 1.00 45.25 226 THR A N 1
ATOM 1857 C CA . THR A 1 226 ? -19.786 34.299 18.409 1.00 45.25 226 THR A CA 1
ATOM 1858 C C . THR A 1 226 ? -18.736 35.159 19.118 1.00 45.25 226 THR A C 1
ATOM 1860 O O . THR A 1 226 ? -19.072 35.850 20.076 1.00 45.25 226 THR A O 1
ATOM 1863 N N . PHE A 1 227 ? -17.484 35.191 18.645 1.00 44.34 227 PHE A N 1
ATOM 1864 C CA . PHE A 1 227 ? -16.413 35.981 19.269 1.00 44.34 227 PHE A CA 1
ATOM 1865 C C . PHE A 1 227 ? -16.548 37.488 18.980 1.00 44.34 227 PHE A C 1
ATOM 1867 O O . PHE A 1 227 ? -16.208 38.312 19.824 1.00 44.34 227 PHE A O 1
ATOM 1874 N N . PHE A 1 228 ? -17.098 37.851 17.815 1.00 48.84 228 PHE A N 1
ATOM 1875 C CA . PHE A 1 228 ? -17.372 39.244 17.425 1.00 48.84 228 PHE A CA 1
ATOM 1876 C C . PHE A 1 228 ? -18.843 39.661 17.591 1.00 48.84 228 PHE A C 1
ATOM 1878 O O . PHE A 1 228 ? -19.169 40.831 17.411 1.00 48.84 228 PHE A O 1
ATOM 1885 N N . LEU A 1 229 ? -19.730 38.731 17.961 1.00 43.94 229 LEU A N 1
ATOM 1886 C CA . LEU A 1 229 ? -21.166 38.970 18.141 1.00 43.94 229 LEU A CA 1
ATOM 1887 C C . LEU A 1 229 ? -21.597 38.848 19.608 1.00 43.94 229 LEU A C 1
ATOM 1889 O O . LEU A 1 229 ? -22.661 38.312 19.905 1.00 43.94 229 LEU A O 1
ATOM 1893 N N . GLN A 1 230 ? -20.802 39.379 20.537 1.00 41.62 230 GLN A N 1
ATOM 1894 C CA . GLN A 1 230 ? -21.378 39.848 21.795 1.00 41.62 230 GLN A CA 1
ATOM 1895 C C . GLN A 1 230 ? -21.838 41.296 21.591 1.00 41.62 230 GLN A C 1
ATOM 1897 O O . GLN A 1 230 ? -21.012 42.206 21.714 1.00 41.62 230 GLN A O 1
ATOM 1902 N N . PRO A 1 231 ? -23.125 41.568 21.295 1.00 43.19 231 PRO A N 1
ATOM 1903 C CA . PRO A 1 231 ? -23.660 42.880 21.594 1.00 43.19 231 PRO A CA 1
ATOM 1904 C C . PRO A 1 231 ? -23.564 43.022 23.113 1.00 43.19 231 PRO A C 1
ATOM 1906 O O . PRO A 1 231 ? -24.313 42.400 23.863 1.00 43.19 231 PRO A O 1
ATOM 1909 N N . LYS A 1 232 ? -22.592 43.805 23.589 1.00 43.56 232 LYS A N 1
ATOM 1910 C CA . LYS A 1 232 ? -22.681 44.343 24.943 1.00 43.56 232 LYS A CA 1
ATOM 1911 C C . LYS A 1 232 ? -23.986 45.122 24.969 1.00 43.56 232 LYS A C 1
ATOM 1913 O O . LYS A 1 232 ? -24.091 46.133 24.278 1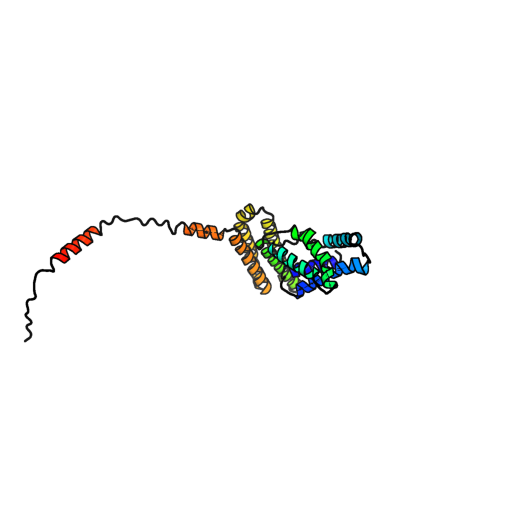.00 43.56 232 LYS A O 1
ATOM 1918 N N . GLU A 1 233 ? -24.972 44.643 25.720 1.00 43.81 233 GLU A N 1
ATOM 1919 C CA . GLU A 1 233 ? -26.090 45.478 26.139 1.00 43.81 233 GLU A CA 1
ATOM 1920 C C . GLU A 1 233 ? -25.486 46.746 26.745 1.00 43.81 233 GLU A C 1
ATOM 1922 O O . GLU A 1 233 ? -24.902 46.732 27.834 1.00 43.81 233 GLU A O 1
ATOM 1927 N N . VAL A 1 234 ? -25.549 47.843 25.994 1.00 45.19 234 VAL A N 1
ATOM 1928 C CA . VAL A 1 234 ? -25.195 49.156 26.505 1.00 45.19 234 VAL A CA 1
ATOM 1929 C C . VAL A 1 234 ? -26.316 49.511 27.465 1.00 45.19 234 VAL A C 1
ATOM 1931 O O . VAL A 1 234 ? -27.356 50.030 27.066 1.00 45.19 234 VAL A O 1
ATOM 1934 N N . LYS A 1 235 ? -26.127 49.187 28.747 1.00 42.47 235 LYS A N 1
ATOM 1935 C CA . LYS A 1 235 ? -26.920 49.800 29.810 1.00 42.47 235 LYS A CA 1
ATOM 1936 C C . LYS A 1 235 ? -26.794 51.318 29.629 1.00 42.47 235 LYS A C 1
ATOM 1938 O O . LYS A 1 235 ? -25.657 51.796 29.549 1.00 42.47 235 LYS A O 1
ATOM 1943 N N . PRO A 1 236 ? -27.902 52.073 29.538 1.00 40.69 236 PRO A N 1
ATOM 1944 C CA . PRO A 1 236 ? -27.834 53.523 29.438 1.00 40.69 236 PRO A CA 1
ATOM 1945 C C . PRO A 1 236 ? -26.990 54.061 30.598 1.00 40.69 236 PRO A C 1
ATOM 1947 O O . PRO A 1 236 ? -27.166 53.648 31.746 1.00 40.69 236 PRO A O 1
ATOM 1950 N N . LEU A 1 237 ? -26.040 54.948 30.296 1.00 49.81 237 LEU A N 1
ATOM 1951 C CA . LEU A 1 237 ? -25.129 55.591 31.251 1.00 49.81 237 LEU A CA 1
ATOM 1952 C C . LEU A 1 237 ? -25.875 56.603 32.154 1.00 49.81 237 LEU A C 1
ATOM 1954 O O . LEU A 1 237 ? -25.439 57.736 32.313 1.00 49.81 237 LEU A O 1
ATOM 1958 N N . GLU A 1 238 ? -26.991 56.224 32.779 1.00 48.19 238 GLU A N 1
ATOM 1959 C CA . GLU A 1 238 ? -27.705 57.089 33.737 1.00 48.19 238 GLU A CA 1
ATOM 1960 C C . GLU A 1 238 ? -26.944 57.245 35.067 1.00 48.19 238 GLU A C 1
ATOM 1962 O O . GLU A 1 238 ? -27.170 58.191 35.818 1.00 48.19 238 GLU A O 1
ATOM 1967 N N . ASN A 1 239 ? -25.980 56.360 35.349 1.00 52.59 239 ASN A N 1
ATOM 1968 C CA . ASN A 1 239 ? -25.200 56.366 36.593 1.00 52.59 239 ASN A CA 1
ATOM 1969 C C . ASN A 1 239 ? -23.830 57.057 36.496 1.00 52.59 239 ASN A C 1
ATOM 1971 O O . ASN A 1 239 ? -23.101 57.116 37.488 1.00 52.59 239 ASN A O 1
ATOM 1975 N N . THR A 1 240 ? -23.468 57.574 35.322 1.00 51.59 240 THR A N 1
ATOM 1976 C CA . THR A 1 240 ? -22.163 58.217 35.085 1.00 51.59 240 THR A CA 1
ATOM 1977 C C . THR A 1 240 ? -22.281 59.735 35.118 1.00 51.59 240 THR A C 1
ATOM 1979 O O . THR A 1 240 ? -21.391 60.380 35.655 1.00 51.59 240 THR A O 1
ATOM 1982 N N . ALA A 1 241 ? -23.414 60.292 34.670 1.00 51.25 241 ALA A N 1
ATOM 1983 C CA . ALA A 1 241 ? -23.719 61.719 34.804 1.00 51.25 241 ALA A CA 1
ATOM 1984 C C . ALA A 1 241 ? -23.820 62.141 36.284 1.00 51.25 241 ALA A C 1
ATOM 1986 O O . ALA A 1 241 ? -23.104 63.035 36.718 1.00 51.25 241 ALA A O 1
ATOM 1987 N N . ARG A 1 242 ? -24.564 61.387 37.112 1.00 54.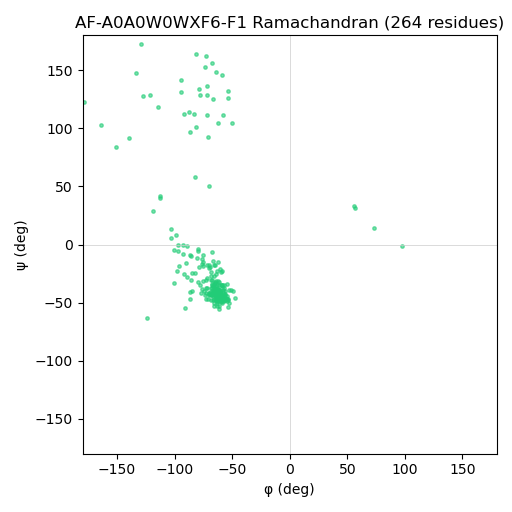16 242 ARG A N 1
ATOM 1988 C CA . ARG A 1 242 ? -24.690 61.665 38.561 1.00 54.16 242 ARG A CA 1
ATOM 1989 C C . ARG A 1 242 ? -23.381 61.535 39.347 1.00 54.16 242 ARG A C 1
ATOM 1991 O O . ARG A 1 242 ? -23.238 62.147 40.399 1.00 54.16 242 ARG A O 1
ATOM 1998 N N . LYS A 1 243 ? -22.429 60.728 38.863 1.00 54.22 243 LYS A N 1
ATOM 1999 C CA . LYS A 1 243 ? -21.092 60.610 39.470 1.00 54.22 243 LYS A CA 1
ATOM 2000 C C . LYS A 1 243 ? -20.141 61.719 39.020 1.00 54.22 243 LYS A C 1
ATOM 2002 O O . LYS A 1 243 ? -19.211 62.010 39.761 1.00 54.22 243 LYS A O 1
ATOM 2007 N N . LEU A 1 244 ? -20.367 62.320 37.850 1.00 52.31 244 LEU A N 1
ATOM 2008 C CA . LEU A 1 244 ? -19.590 63.459 37.361 1.00 52.31 244 LEU A CA 1
ATOM 2009 C C . LEU A 1 244 ? -20.011 64.758 38.066 1.00 52.31 244 LEU A C 1
ATOM 2011 O O . LEU A 1 244 ? -19.141 65.502 38.507 1.00 52.31 244 LEU A O 1
ATOM 2015 N N . ASP A 1 245 ? -21.317 64.969 38.264 1.00 55.72 245 ASP A N 1
ATOM 2016 C CA . ASP A 1 245 ? -21.849 66.156 38.954 1.00 55.72 245 ASP A CA 1
ATOM 2017 C C . ASP A 1 245 ? -21.412 66.203 40.431 1.00 55.72 245 ASP A C 1
ATOM 2019 O O . ASP A 1 245 ? -20.921 67.223 40.906 1.00 55.72 245 ASP A O 1
ATOM 2023 N N . ALA A 1 246 ? -21.445 65.062 41.134 1.00 57.19 246 ALA A N 1
ATOM 2024 C CA . ALA A 1 246 ? -20.986 64.957 42.526 1.00 57.19 246 ALA A CA 1
ATOM 2025 C C . ALA A 1 246 ? -19.456 65.097 42.705 1.00 57.19 246 ALA A C 1
ATOM 2027 O O . ALA A 1 246 ? -18.978 65.340 43.814 1.00 57.19 246 ALA A O 1
ATOM 2028 N N . LEU A 1 247 ? -18.677 64.906 41.634 1.00 53.59 247 LEU A N 1
ATOM 2029 C CA . LEU A 1 247 ? -17.229 65.144 41.616 1.00 53.59 247 LEU A CA 1
ATOM 2030 C C . LEU A 1 247 ? -16.904 66.610 41.306 1.00 53.59 247 LEU A C 1
ATOM 2032 O O . LEU A 1 247 ? -15.903 67.111 41.805 1.00 53.59 247 LEU A O 1
ATOM 2036 N N . HIS A 1 248 ? -17.749 67.299 40.533 1.00 53.78 248 HIS A N 1
ATOM 2037 C CA . HIS A 1 248 ? -17.596 68.725 40.242 1.00 53.78 248 HIS A CA 1
ATOM 2038 C C . HIS A 1 248 ? -17.939 69.597 41.460 1.00 53.78 248 HIS A C 1
ATOM 2040 O O . HIS A 1 248 ? -17.229 70.556 41.737 1.00 53.78 248 HIS A O 1
ATOM 2046 N N . GLU A 1 249 ? -18.955 69.218 42.242 1.00 55.56 249 GLU A N 1
ATOM 2047 C CA . GLU A 1 249 ? -19.350 69.932 43.470 1.00 55.56 249 GLU A CA 1
ATOM 2048 C C . GLU A 1 249 ? -18.280 69.828 44.578 1.00 55.56 249 GLU A C 1
ATOM 2050 O O . GLU A 1 249 ? -18.014 70.794 45.281 1.00 55.56 249 GLU A O 1
ATOM 2055 N N . LYS A 1 250 ? -17.564 68.696 44.669 1.00 55.88 250 LYS A N 1
ATOM 2056 C CA . LYS A 1 250 ? -16.456 68.506 45.629 1.00 55.88 250 LYS A CA 1
ATOM 2057 C C . LYS A 1 250 ? -15.149 69.212 45.265 1.00 55.88 250 LYS A C 1
ATOM 2059 O O . LYS A 1 250 ? -14.295 69.346 46.128 1.00 55.88 250 LYS A O 1
ATOM 2064 N N . LEU A 1 251 ? -14.965 69.612 44.008 1.00 52.69 251 LEU A N 1
ATOM 2065 C CA . LEU A 1 251 ? -13.747 70.288 43.544 1.00 52.69 251 LEU A CA 1
ATOM 2066 C C . LEU A 1 251 ? -13.848 71.820 43.598 1.00 52.69 251 LEU A C 1
ATOM 2068 O O . LEU A 1 251 ? -12.843 72.485 43.372 1.00 52.69 251 LEU A O 1
ATOM 2072 N N . ILE A 1 252 ? -15.033 72.369 43.888 1.00 52.91 252 ILE A N 1
ATOM 2073 C CA . ILE A 1 252 ? -15.268 73.818 44.000 1.00 52.91 252 ILE A CA 1
ATOM 2074 C C . ILE A 1 252 ? -15.233 74.288 45.471 1.00 52.91 252 ILE A C 1
ATOM 2076 O O . ILE A 1 252 ? -14.912 75.444 45.717 1.00 52.91 252 ILE A O 1
ATOM 2080 N N . ASP A 1 253 ? -15.462 73.399 46.447 1.00 55.47 253 ASP A N 1
ATOM 2081 C CA . ASP A 1 253 ? -15.442 73.739 47.886 1.00 55.47 253 ASP A CA 1
ATOM 2082 C C . ASP A 1 253 ? -14.042 73.686 48.547 1.00 55.47 253 ASP A C 1
ATOM 2084 O O . ASP A 1 253 ? -13.886 74.150 49.676 1.00 55.47 253 ASP A O 1
ATOM 2088 N N . ASP A 1 254 ? -13.016 73.156 47.868 1.00 52.97 254 ASP A N 1
ATOM 2089 C CA . ASP A 1 254 ? -11.671 72.929 48.440 1.00 52.97 254 ASP A CA 1
ATOM 2090 C C . ASP A 1 254 ? -10.626 74.021 48.089 1.00 52.97 254 ASP A C 1
ATOM 2092 O O . ASP A 1 254 ? -9.449 73.855 48.414 1.00 52.97 254 ASP A O 1
ATOM 2096 N N . ASP A 1 255 ? -11.018 75.148 47.469 1.00 51.84 255 ASP A N 1
ATOM 2097 C CA . ASP A 1 255 ? -10.083 76.220 47.047 1.00 51.84 255 ASP A CA 1
ATOM 2098 C C . ASP A 1 255 ? -10.327 77.600 47.695 1.00 51.84 255 ASP A C 1
ATOM 2100 O O . ASP A 1 255 ? -9.991 78.628 47.118 1.00 51.84 255 ASP A O 1
ATOM 2104 N N . ASP A 1 256 ? -10.877 77.655 48.915 1.00 50.34 256 ASP A N 1
ATOM 2105 C CA . ASP A 1 256 ? -10.873 78.903 49.697 1.00 50.34 256 ASP A CA 1
ATOM 2106 C C . ASP A 1 256 ? -10.865 78.656 51.218 1.00 50.34 256 ASP A C 1
ATOM 2108 O O . ASP A 1 256 ? -11.902 78.675 51.880 1.00 50.34 256 ASP A O 1
ATOM 2112 N N . SER A 1 257 ? -9.675 78.429 51.800 1.00 48.25 257 SER A 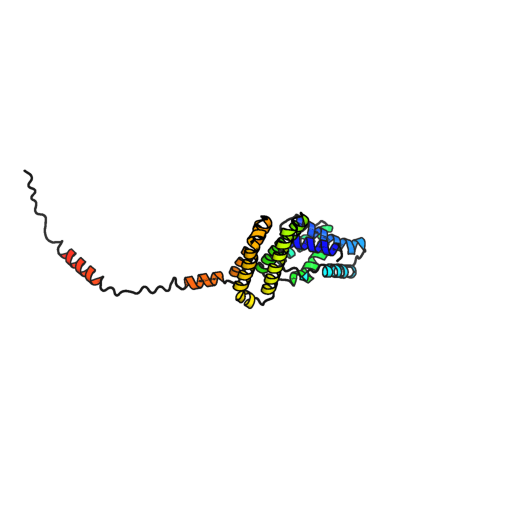N 1
ATOM 2113 C CA . SER A 1 257 ? -9.277 78.958 53.127 1.00 48.25 257 SER A CA 1
ATOM 2114 C C . SER A 1 257 ? -7.832 78.566 53.519 1.00 48.25 257 SER A C 1
ATOM 2116 O O . SER A 1 257 ? -7.520 77.379 53.614 1.00 48.25 257 SER A O 1
ATOM 2118 N N . PRO A 1 258 ? -6.933 79.530 53.812 1.00 43.53 258 PRO A N 1
ATOM 2119 C CA . PRO A 1 258 ? -5.569 79.259 54.281 1.00 43.53 258 PRO A CA 1
ATOM 2120 C C . PRO A 1 258 ? -5.509 78.751 55.744 1.00 43.53 258 PRO A C 1
ATOM 2122 O O . PRO A 1 258 ? -6.458 78.925 56.511 1.00 43.53 258 PRO A O 1
ATOM 2125 N N . PRO A 1 259 ? -4.385 78.134 56.168 1.00 44.09 259 PRO A N 1
ATOM 2126 C CA . PRO A 1 259 ? -4.321 77.312 57.377 1.00 44.09 259 PRO A CA 1
ATOM 2127 C C . PRO A 1 259 ? -4.247 78.142 58.668 1.00 44.09 259 PRO A C 1
ATOM 2129 O O . PRO A 1 259 ? -3.352 78.970 58.838 1.00 44.09 259 PRO A O 1
ATOM 2132 N N . SER A 1 260 ? -5.124 77.858 59.638 1.00 42.41 260 SER A N 1
ATOM 2133 C CA . SER A 1 260 ? -4.999 78.370 61.008 1.00 42.41 260 SER A CA 1
ATOM 2134 C C . SER A 1 260 ? -4.222 77.392 61.896 1.00 42.41 260 SER A C 1
ATOM 2136 O O . SER A 1 260 ? -4.689 76.302 62.225 1.00 42.41 260 SER A O 1
ATOM 2138 N N . LEU A 1 261 ? -3.026 77.818 62.300 1.00 46.69 261 LEU A N 1
ATOM 2139 C CA . LEU A 1 261 ? -2.177 77.200 63.315 1.00 46.69 261 LEU A CA 1
ATOM 2140 C C . LEU A 1 261 ? -2.813 77.295 64.713 1.00 46.69 261 LEU A C 1
ATOM 2142 O O . LEU A 1 261 ? -3.009 78.399 65.211 1.00 46.69 261 LEU A O 1
ATOM 2146 N N . SER A 1 262 ? -2.987 76.166 65.404 1.00 41.34 262 SER A N 1
ATOM 2147 C CA . SER A 1 262 ? -2.699 76.086 66.846 1.00 41.34 262 SER A CA 1
ATOM 2148 C C . SER A 1 262 ? -2.591 74.633 67.312 1.00 41.34 262 SER A C 1
ATOM 2150 O O . SER A 1 262 ? -3.595 73.955 67.528 1.00 41.34 262 SER A O 1
ATOM 2152 N N . GLY A 1 263 ? -1.360 74.168 67.515 1.00 38.44 263 GLY A N 1
ATOM 2153 C CA . GLY A 1 263 ? -1.088 73.052 68.411 1.00 38.44 263 GLY A CA 1
ATOM 2154 C C . GLY A 1 263 ? -1.103 73.543 69.859 1.00 38.44 263 GLY A C 1
ATOM 2155 O O . GLY A 1 263 ? -0.482 74.556 70.176 1.00 38.44 263 GLY A O 1
ATOM 2156 N N . LYS A 1 264 ? -1.789 72.814 70.740 1.00 37.94 264 LYS A N 1
ATOM 2157 C CA . LYS A 1 264 ? -1.509 72.815 72.179 1.00 37.94 264 LYS A CA 1
ATOM 2158 C C . LYS A 1 264 ? -1.008 71.428 72.559 1.00 37.94 264 LYS A C 1
ATOM 2160 O O . LYS A 1 264 ? -1.737 70.451 72.421 1.00 37.94 264 LYS A O 1
ATOM 2165 N N . GLY A 1 265 ? 0.225 71.371 73.044 1.00 38.94 265 GLY A N 1
ATOM 2166 C CA . GLY A 1 265 ? 0.729 70.300 73.891 1.00 38.94 265 GLY A CA 1
ATOM 2167 C C . GLY A 1 265 ? 1.333 70.949 75.133 1.00 38.94 265 GLY A C 1
ATOM 2168 O O . GLY A 1 265 ? 2.137 71.870 74.986 1.00 38.94 265 GLY A O 1
ATOM 2169 N N . GLY A 1 266 ? 0.910 70.493 76.315 1.00 33.56 266 GLY A N 1
ATOM 2170 C CA . GLY A 1 266 ? 1.366 70.967 77.626 1.00 33.56 266 GLY A CA 1
ATOM 2171 C C . GLY A 1 266 ? 0.225 71.438 78.504 1.00 33.56 266 GLY A C 1
ATOM 2172 O O . GLY A 1 266 ? -0.093 72.644 78.423 1.00 33.56 266 GLY A O 1
#

Foldseek 3Di:
DPPLLQQLLVLVLQCLLPVPPPVSLVSNLQSLLVLVCVQCPVVVPPDCVRSLVVLVVSNVVNPLQVQAHAPVSLVSLVVSLVVQCVDPPPSSVSSSSSSVCSSPVHHVVRHDHPLLNQLVSLLVLLLVVLVVCCVVVVVVLSVLSNVLSVQLVVLSCVLVVDDPVVSLVCLVVSLVSLVVSCVVCVVSQVVDPSSVVSSVSSNVSSVVVNVVSCVVVVVVVVVVVVVPPPPPPPPPVPPVVVVVVVVVVVVVVPPDDDDDDDDDDD

Organism: NCBI:txid29423

pLDDT: mean 83.87, std 17.91, range [33.56, 97.5]

Mean predicted aligned error: 12.35 Å

Solvent-accessible surface area (backbone atoms only — not comparable to full-atom values): 14671 Å² total; per-residue (Å²): 125,59,70,65,31,53,48,32,44,53,24,45,54,48,18,74,74,40,72,83,40,66,67,28,49,50,44,30,38,52,35,20,22,50,58,43,42,49,40,38,61,73,64,59,32,83,49,65,86,64,30,49,60,53,53,49,56,44,51,62,63,36,55,48,76,77,45,62,34,19,66,66,57,50,51,55,49,54,53,53,48,54,54,24,70,70,42,90,47,64,62,49,25,52,11,31,60,52,48,50,46,48,40,70,75,30,38,72,76,26,66,42,53,63,58,57,32,51,38,52,51,35,49,54,52,41,44,51,51,15,52,51,31,43,73,74,65,43,47,69,62,14,52,52,45,40,53,50,39,52,54,51,47,51,54,51,51,59,44,69,71,41,58,71,73,54,33,59,70,44,40,68,59,54,53,47,51,52,50,47,59,51,59,79,41,36,75,68,37,68,72,37,73,64,55,34,49,39,52,50,51,33,53,48,40,54,56,47,43,40,51,74,68,38,55,63,56,49,61,52,49,62,60,49,62,55,70,80,60,66,79,73,81,76,70,78,69,72,72,52,58,64,55,50,54,61,50,53,60,61,66,66,73,77,78,81,81,85,88,83,88,77,89,86,83,135

Sequence (266 aa):
MSNLAYEFRQALQSYLRDMNQKENQRQLVLASYRIYEEFVINQKLTQADDFWPKIQELLQGCSLESIKVSDDTLRNMAVFIRQLTWSEDDRVCQSFHALNMAYTQWLSKQVVSQEEETIRFTLDELEQSARELLTRGERELGSIIEGVYQQLKEKTEQHFALPEKEQKHHYHAFASEIKQICAENKQSIDQDIRIRTVVHNLLAAVLGLGIFYGIYLLATASNRNTFFLQPKEVKPLENTARKLDALHEKLIDDDDSPPSLSGKGG